Protein AF-N6YX76-F1 (afdb_monomer_lite)

pLDDT: mean 85.62, std 10.0, range [44.5, 96.81]

Foldseek 3Di:
DDPLVVCVVVVVDDPVVSVVVVVPPDDDVVVLVVLLVVLLVVLVVVLCVQVVVLVVVALVSLLVQLVVLQVCLLVLQVVDDSSSQSNSLSSNVSSLVSNLVSVVVVDDPPDVQVSLVSQLVSLVVSLPGNGDLVSLLVSLLSNLVSVLVNLPDDPSNVVSLVVLVVLLVVCVVCLVVLCPPPCSSNSVSNSNSSVVCSVVSVVVVCVVVVVPPPD

Organism: Thauera linaloolentis (strain DSM 12138 / JCM 21573 / CCUG 41526 / CIP 105981 / IAM 15112 / NBRC 102519 / 47Lol) (NCBI:txid1123367)

Secondary structure (DSSP, 8-state):
--HHHHHHHTTSS-HHHHHHHHHTPPPPHHHHHHHHHHHHHHHHHHHHHHHHHHHHTHHHHHHHHHHHHHHHHHHHHHH-SHHHHHHHHHHHHHHHHHHHHHHHTTS-TT-HHHHHHHHHHHHHHHHSSS--HHHHHHHHHHHHHHHHHHH-SSHHHHHHHHHHHHHHHHHHHHHHHHTTSTTHHHHHHHHHHHHHHHHHHHHHHHHHTTGGG--

Radius of gyration: 20.57 Å; chains: 1; bounding box: 53×46×56 Å

Structure (mmCIF, N/CA/C/O backbone):
data_AF-N6YX76-F1
#
_entry.id   AF-N6YX76-F1
#
loop_
_atom_site.group_PDB
_atom_site.id
_atom_site.type_symbol
_atom_site.label_atom_id
_atom_site.label_alt_id
_atom_site.label_comp_id
_atom_site.label_asym_id
_atom_site.label_entity_id
_atom_site.label_seq_id
_atom_site.pdbx_PDB_ins_code
_atom_site.Cartn_x
_atom_site.Cartn_y
_atom_site.Cartn_z
_atom_site.occupancy
_atom_site.B_iso_or_equiv
_atom_site.auth_seq_id
_atom_site.auth_comp_id
_atom_site.auth_asym_id
_atom_site.auth_atom_id
_atom_site.pdbx_PDB_model_num
ATOM 1 N N . MET A 1 1 ? -11.955 6.634 35.948 1.00 57.41 1 MET A N 1
ATOM 2 C CA . MET A 1 1 ? -13.131 6.523 35.069 1.00 57.41 1 MET A CA 1
ATOM 3 C C . MET A 1 1 ? -12.660 6.610 33.629 1.00 57.41 1 MET A C 1
ATOM 5 O O . MET A 1 1 ? -11.966 7.553 33.274 1.00 57.41 1 MET A O 1
ATOM 9 N N . THR A 1 2 ? -12.902 5.576 32.840 1.00 77.38 2 THR A N 1
ATOM 10 C CA . THR A 1 2 ? -12.340 5.390 31.499 1.00 77.38 2 THR A CA 1
ATOM 11 C C . THR A 1 2 ? -13.394 5.718 30.444 1.00 77.38 2 THR A C 1
ATOM 13 O O . THR A 1 2 ? -14.587 5.608 30.699 1.00 77.38 2 THR A O 1
ATOM 16 N N . PHE A 1 3 ? -12.983 6.130 29.244 1.00 78.81 3 PHE A N 1
ATOM 17 C CA . PHE A 1 3 ? -13.911 6.552 28.182 1.00 78.81 3 PHE A CA 1
ATOM 18 C C . PHE A 1 3 ? -14.991 5.499 27.849 1.00 78.81 3 PHE A C 1
ATOM 20 O O . PHE A 1 3 ? -16.145 5.840 27.606 1.00 78.81 3 PHE A O 1
ATOM 27 N N . ALA A 1 4 ? -14.644 4.209 27.918 1.00 78.00 4 ALA A N 1
ATOM 28 C CA . ALA A 1 4 ? -15.595 3.113 27.729 1.00 78.00 4 ALA A CA 1
ATOM 29 C C . ALA A 1 4 ? -16.653 3.025 28.847 1.00 78.00 4 ALA A C 1
ATOM 31 O O . ALA A 1 4 ? -17.780 2.612 28.583 1.00 78.00 4 ALA A O 1
ATOM 32 N N . GLU A 1 5 ? -16.306 3.397 30.083 1.00 79.56 5 GLU A N 1
ATOM 33 C CA . GLU A 1 5 ? -17.248 3.477 31.210 1.00 79.56 5 GLU A CA 1
ATOM 34 C C . GLU A 1 5 ? -18.185 4.677 31.043 1.00 79.56 5 GLU A C 1
ATOM 36 O O . GLU A 1 5 ? -19.389 4.518 31.211 1.00 79.56 5 GLU A O 1
ATOM 41 N N . LEU A 1 6 ? -17.662 5.826 30.591 1.00 82.38 6 LEU A N 1
ATOM 42 C CA . LEU A 1 6 ? -18.465 7.012 30.261 1.00 82.38 6 LEU A CA 1
ATOM 43 C C . LEU A 1 6 ? -19.500 6.725 29.164 1.00 82.38 6 LEU A C 1
ATOM 45 O O . LEU A 1 6 ? -20.663 7.092 29.307 1.00 82.38 6 LEU A O 1
ATOM 49 N N . LEU A 1 7 ? -19.106 6.033 28.090 1.00 81.38 7 LEU A N 1
ATOM 50 C CA . LEU A 1 7 ? -20.019 5.653 27.005 1.00 81.38 7 LEU A CA 1
ATOM 51 C C . LEU A 1 7 ? -21.124 4.688 27.457 1.00 81.38 7 LEU A C 1
ATOM 53 O O . LEU A 1 7 ? -22.250 4.774 26.966 1.00 81.38 7 LEU A O 1
ATOM 57 N N . ARG A 1 8 ? -20.807 3.781 28.390 1.00 82.06 8 ARG A N 1
ATOM 58 C CA . ARG A 1 8 ? -21.784 2.855 28.972 1.00 82.06 8 ARG A CA 1
ATOM 59 C C . ARG A 1 8 ? -22.765 3.589 29.883 1.00 82.06 8 ARG A C 1
ATOM 61 O O . ARG A 1 8 ? -23.961 3.338 29.808 1.00 82.06 8 ARG A O 1
ATOM 68 N N . GLU A 1 9 ? -22.275 4.500 30.722 1.00 85.75 9 GLU A N 1
ATOM 69 C CA . GLU A 1 9 ? -23.125 5.305 31.608 1.00 85.75 9 GLU A CA 1
ATOM 70 C C . GLU A 1 9 ? -24.080 6.226 30.849 1.00 85.75 9 GLU A C 1
ATOM 72 O O . GLU A 1 9 ? -25.219 6.395 31.269 1.00 85.75 9 GLU A O 1
ATOM 77 N N . HIS A 1 10 ? -23.659 6.768 29.705 1.00 86.19 10 HIS A N 1
ATOM 78 C CA . HIS A 1 10 ? -24.515 7.607 28.861 1.00 86.19 10 HIS A CA 1
ATOM 79 C C . HIS A 1 10 ? -25.474 6.796 27.969 1.00 86.19 10 HIS A C 1
ATOM 81 O O . HIS A 1 10 ? -26.163 7.377 27.133 1.00 86.19 10 HIS A O 1
ATOM 87 N N . GLY A 1 11 ? -25.511 5.463 28.100 1.00 81.19 11 GLY A N 1
ATOM 88 C CA . GLY A 1 11 ? -26.402 4.593 27.323 1.00 81.19 11 GLY A CA 1
ATOM 89 C C . GLY A 1 11 ? -26.100 4.555 25.821 1.00 81.19 11 GLY A C 1
ATOM 90 O O . GLY A 1 11 ? -26.923 4.084 25.043 1.00 81.19 11 GLY A O 1
ATOM 91 N N . ILE A 1 12 ? -24.930 5.048 25.401 1.00 83.62 12 ILE A N 1
ATOM 92 C CA . ILE A 1 12 ? -24.524 5.100 23.989 1.00 83.62 12 ILE A CA 1
ATOM 93 C C . ILE A 1 12 ? -24.110 3.706 23.501 1.00 83.62 12 ILE A C 1
ATOM 95 O O . ILE A 1 12 ? -24.238 3.396 22.318 1.00 83.62 12 ILE A O 1
ATOM 99 N N . VAL A 1 13 ? -23.596 2.867 24.405 1.00 80.56 13 VAL A N 1
ATOM 100 C CA . VAL A 1 13 ? -23.095 1.528 24.090 1.00 80.56 13 VAL A CA 1
ATOM 101 C C . VAL A 1 13 ? -23.676 0.511 25.068 1.00 80.56 13 VAL A C 1
ATOM 103 O O . VAL A 1 13 ? -23.645 0.715 26.283 1.00 80.56 13 VAL A O 1
ATOM 106 N N . ASP A 1 14 ? -24.186 -0.594 24.531 1.00 83.44 14 ASP A N 1
ATOM 107 C CA . ASP A 1 14 ? -24.707 -1.725 25.293 1.00 83.44 14 ASP A CA 1
ATOM 108 C C . ASP A 1 14 ? -23.588 -2.531 25.988 1.00 83.44 14 ASP A C 1
ATOM 110 O O . ASP A 1 14 ? -22.387 -2.280 25.840 1.00 83.44 14 ASP A O 1
ATOM 114 N N . ALA A 1 15 ? -23.971 -3.513 26.808 1.00 76.44 15 ALA A N 1
ATOM 115 C CA . ALA A 1 15 ? -23.012 -4.331 27.552 1.00 76.44 15 ALA A CA 1
ATOM 116 C C . ALA A 1 15 ? -22.043 -5.102 26.631 1.00 76.44 15 ALA A C 1
ATOM 118 O O . ALA A 1 15 ? -20.899 -5.363 27.014 1.00 76.44 15 ALA A O 1
ATOM 119 N N . GLU A 1 16 ? -22.483 -5.441 25.419 1.00 74.00 16 GLU A N 1
ATOM 120 C CA . GLU A 1 16 ? -21.692 -6.153 24.418 1.00 74.00 16 GLU A CA 1
ATOM 121 C C . GLU A 1 16 ? -20.683 -5.222 23.730 1.00 74.00 16 GLU A C 1
ATOM 123 O O . GLU A 1 16 ? -19.487 -5.523 23.687 1.00 74.00 16 GLU A O 1
ATOM 128 N N . GLY A 1 17 ? -21.107 -4.026 23.324 1.00 71.94 17 GLY A N 1
ATOM 129 C CA . GLY A 1 17 ? -20.229 -2.990 22.798 1.00 71.94 17 GLY A CA 1
ATOM 130 C C . GLY A 1 17 ? -19.238 -2.459 23.841 1.00 71.94 17 GLY A C 1
ATOM 131 O O . GLY A 1 17 ? -18.096 -2.149 23.500 1.00 71.94 17 GLY A O 1
ATOM 132 N N . HIS A 1 18 ? -19.602 -2.433 25.128 1.00 73.56 18 HIS A N 1
ATOM 133 C CA . HIS A 1 18 ? -18.668 -2.097 26.204 1.00 73.56 18 HIS A CA 1
ATOM 134 C C . HIS A 1 18 ? -17.575 -3.165 26.354 1.00 73.56 18 HIS A C 1
ATOM 136 O O . HIS A 1 18 ? -16.394 -2.826 26.446 1.00 73.56 18 HIS A O 1
ATOM 142 N N . ARG A 1 19 ? -17.929 -4.459 26.310 1.00 69.50 19 ARG A N 1
ATOM 143 C CA . ARG A 1 19 ? -16.933 -5.546 26.292 1.00 69.50 19 ARG A CA 1
ATOM 144 C C . ARG A 1 19 ? -16.037 -5.464 25.059 1.00 69.50 19 ARG A C 1
ATOM 146 O O . ARG A 1 19 ? -14.830 -5.630 25.197 1.00 69.50 19 ARG A O 1
ATOM 153 N N . ALA A 1 20 ? -16.589 -5.143 23.889 1.00 70.25 20 ALA A N 1
ATOM 154 C CA . ALA A 1 20 ? -15.807 -4.953 22.669 1.00 70.25 20 ALA A CA 1
ATOM 155 C C . ALA A 1 20 ? -14.838 -3.758 22.763 1.00 70.25 20 ALA A C 1
ATOM 157 O O . ALA A 1 20 ? -13.715 -3.844 22.269 1.00 70.25 20 ALA A O 1
ATOM 158 N N . LEU A 1 21 ? -15.231 -2.660 23.417 1.00 70.25 21 LEU A N 1
ATOM 159 C CA . LEU A 1 21 ? -14.375 -1.491 23.666 1.00 70.25 21 LEU A CA 1
ATOM 160 C C . LEU A 1 21 ? -13.254 -1.789 24.666 1.00 70.25 21 LEU A C 1
ATOM 162 O O . LEU A 1 21 ? -12.118 -1.357 24.473 1.00 70.25 21 LEU A O 1
ATOM 166 N N . VAL A 1 22 ? -13.556 -2.537 25.728 1.00 70.38 22 VAL A N 1
ATOM 167 C CA . VAL A 1 22 ? -12.558 -2.948 26.725 1.00 70.38 22 VAL A CA 1
ATOM 168 C C . VAL A 1 22 ? -11.589 -3.978 26.136 1.00 70.38 22 VAL A C 1
ATOM 170 O O . VAL A 1 22 ? -10.387 -3.866 26.363 1.00 70.38 22 VAL A O 1
ATOM 173 N N . ALA A 1 23 ? -12.076 -4.917 25.319 1.00 66.25 23 ALA A N 1
ATOM 174 C CA . ALA A 1 23 ? -11.248 -5.885 24.596 1.00 66.25 23 ALA A CA 1
ATOM 175 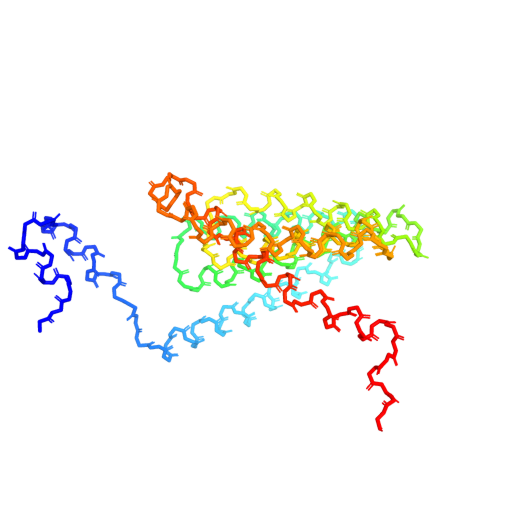C C . ALA A 1 23 ? -10.340 -5.230 23.539 1.00 66.25 23 ALA A C 1
ATOM 177 O O . ALA A 1 23 ? -9.281 -5.761 23.221 1.00 66.25 23 ALA A O 1
ATOM 178 N N . GLN A 1 24 ? -10.722 -4.059 23.023 1.00 67.19 24 GLN A N 1
ATOM 179 C CA . GLN A 1 24 ? -9.906 -3.255 22.110 1.00 67.19 24 GLN A CA 1
ATOM 180 C C . GLN A 1 24 ? -8.861 -2.386 22.818 1.00 67.19 24 GLN A C 1
ATOM 182 O O . GLN A 1 24 ? -8.165 -1.621 22.143 1.00 67.19 24 GLN A O 1
ATOM 187 N N . ARG A 1 25 ? -8.717 -2.467 24.151 1.00 67.56 25 ARG A N 1
ATOM 188 C CA . ARG A 1 25 ? -7.649 -1.725 24.825 1.00 67.56 25 ARG A CA 1
ATOM 189 C C . ARG A 1 25 ? -6.297 -2.159 24.257 1.00 67.56 25 ARG A C 1
ATOM 191 O O . ARG A 1 25 ? -5.971 -3.345 24.323 1.00 67.56 25 ARG A O 1
ATOM 198 N N . PRO A 1 26 ? -5.506 -1.217 23.716 1.00 67.25 26 PRO A N 1
ATOM 199 C CA . PRO A 1 26 ? -4.169 -1.541 23.265 1.00 67.25 26 PRO A CA 1
ATOM 200 C C . PRO A 1 26 ? -3.386 -2.076 24.462 1.00 67.25 26 PRO A C 1
ATOM 202 O O . PRO A 1 26 ? -3.436 -1.506 25.556 1.00 67.25 26 PRO A O 1
ATOM 205 N N . GLY A 1 27 ? -2.702 -3.203 24.260 1.00 75.69 27 GLY A N 1
ATOM 206 C CA . GLY A 1 27 ? -1.770 -3.722 25.251 1.00 75.69 27 GLY A CA 1
ATOM 207 C C . GLY A 1 27 ? -0.676 -2.693 25.569 1.00 75.69 27 GLY A C 1
ATOM 208 O O . GLY A 1 27 ? -0.565 -1.664 24.896 1.00 75.69 27 GLY A O 1
ATOM 209 N N . PRO A 1 28 ? 0.162 -2.952 26.581 1.00 87.88 28 PRO A N 1
ATOM 210 C CA . PRO A 1 28 ? 1.319 -2.112 26.865 1.00 87.88 28 PRO A CA 1
ATOM 211 C C . PRO A 1 28 ? 2.117 -1.814 25.586 1.00 87.88 28 PRO A C 1
ATOM 213 O O . PRO A 1 28 ? 2.432 -2.727 24.821 1.00 87.88 28 PRO A O 1
ATOM 216 N N . TRP A 1 29 ? 2.445 -0.541 25.342 1.00 89.25 29 TRP A N 1
ATOM 217 C CA . TRP A 1 29 ? 3.062 -0.091 24.084 1.00 89.25 29 TRP A CA 1
ATOM 218 C C . TRP A 1 29 ? 4.357 -0.849 23.741 1.00 89.25 29 TRP A C 1
ATOM 220 O O . TRP A 1 29 ? 4.639 -1.104 22.572 1.00 89.25 29 TRP A O 1
ATOM 230 N N . TRP A 1 30 ? 5.118 -1.260 24.759 1.00 92.31 30 TRP A N 1
ATOM 231 C CA . TRP A 1 30 ? 6.356 -2.020 24.595 1.00 92.31 30 TRP A CA 1
ATOM 232 C C . TRP A 1 30 ? 6.100 -3.438 24.060 1.00 92.31 30 TRP A C 1
ATOM 234 O O . TRP A 1 30 ? 6.865 -3.919 23.227 1.00 92.31 30 TRP A O 1
ATOM 244 N N . LEU A 1 31 ? 4.996 -4.085 24.461 1.00 89.62 31 LEU A N 1
ATOM 245 C CA . LEU A 1 31 ? 4.584 -5.385 23.917 1.00 89.62 31 LEU A CA 1
ATOM 246 C C . LEU A 1 31 ? 4.154 -5.253 22.461 1.00 89.62 31 LEU A C 1
ATOM 248 O O . LEU A 1 31 ? 4.516 -6.090 21.640 1.00 89.62 31 LEU A O 1
ATOM 252 N N . MET A 1 32 ? 3.422 -4.188 22.130 1.00 89.44 32 MET A N 1
ATOM 253 C CA . MET A 1 32 ? 3.032 -3.906 20.748 1.00 89.44 32 MET A CA 1
ATOM 254 C C . MET A 1 32 ? 4.263 -3.705 19.858 1.00 89.44 32 MET A C 1
ATOM 256 O O . MET A 1 32 ? 4.321 -4.251 18.758 1.00 89.44 32 MET A O 1
ATOM 260 N N . LEU A 1 33 ? 5.266 -2.965 20.341 1.00 90.44 33 LEU A N 1
ATOM 261 C CA . LEU A 1 33 ? 6.522 -2.755 19.623 1.00 90.44 33 LEU A CA 1
ATOM 262 C C . LEU A 1 33 ? 7.280 -4.072 19.418 1.00 90.44 33 LEU A C 1
ATOM 264 O O . LEU A 1 33 ? 7.696 -4.372 18.300 1.00 90.44 33 LEU A O 1
ATOM 268 N N . LEU A 1 34 ? 7.414 -4.878 20.473 1.00 92.56 34 LEU A N 1
ATOM 269 C CA . LEU A 1 34 ? 8.096 -6.169 20.405 1.00 92.56 34 LEU A CA 1
ATOM 270 C C . LEU A 1 34 ? 7.386 -7.134 19.445 1.00 92.56 34 LEU A C 1
ATOM 272 O O . LEU A 1 34 ? 8.032 -7.802 18.642 1.00 92.56 34 LEU A O 1
ATOM 276 N N . GLN A 1 35 ? 6.053 -7.170 19.480 1.00 92.69 35 GLN A N 1
ATOM 277 C CA . GLN A 1 35 ? 5.237 -7.991 18.588 1.00 92.69 35 GLN A CA 1
ATOM 278 C C . GLN A 1 35 ? 5.348 -7.534 17.128 1.00 92.69 35 GLN A C 1
ATOM 280 O O . GLN A 1 35 ? 5.424 -8.375 16.232 1.00 92.69 35 GLN A O 1
ATOM 285 N N . ALA A 1 36 ? 5.388 -6.221 16.876 1.00 90.88 36 ALA A N 1
ATOM 286 C CA . ALA A 1 36 ? 5.636 -5.686 15.542 1.00 90.88 36 ALA A CA 1
ATOM 287 C C . ALA A 1 36 ? 7.026 -6.092 15.042 1.00 90.88 36 ALA A C 1
ATOM 289 O O . ALA A 1 36 ? 7.151 -6.616 13.938 1.00 90.88 36 ALA A O 1
ATOM 290 N N . LEU A 1 37 ? 8.056 -5.923 15.869 1.00 93.06 37 LEU A N 1
ATOM 291 C CA . LEU A 1 37 ? 9.425 -6.287 15.520 1.00 93.06 37 LEU A CA 1
ATOM 292 C C . LEU A 1 37 ? 9.549 -7.788 15.217 1.00 93.06 37 LEU A C 1
ATOM 294 O O . LEU A 1 37 ? 10.126 -8.168 14.200 1.00 93.06 37 LEU A O 1
ATOM 298 N N . ALA A 1 38 ? 8.936 -8.639 16.042 1.00 93.75 38 ALA A N 1
ATOM 299 C CA . ALA A 1 38 ? 8.884 -10.079 15.816 1.00 93.75 38 ALA A CA 1
ATOM 300 C C . ALA A 1 38 ? 8.192 -10.434 14.489 1.00 93.75 38 ALA A C 1
ATOM 302 O O . ALA A 1 38 ? 8.679 -11.291 13.753 1.00 93.75 38 ALA A O 1
ATOM 303 N N . ALA A 1 39 ? 7.090 -9.755 14.152 1.00 93.75 39 ALA A N 1
ATOM 304 C CA . ALA A 1 39 ? 6.402 -9.946 12.877 1.00 93.75 39 ALA A CA 1
ATOM 305 C C . ALA A 1 39 ? 7.294 -9.579 11.685 1.00 93.75 39 ALA A C 1
ATOM 307 O O . ALA A 1 39 ? 7.325 -10.312 10.697 1.00 93.75 39 ALA A O 1
ATOM 308 N N . TRP A 1 40 ? 8.051 -8.484 11.779 1.00 94.44 40 TRP A N 1
ATOM 309 C CA . TRP A 1 40 ? 9.000 -8.078 10.742 1.00 94.44 40 TRP A CA 1
ATOM 310 C C . TRP A 1 40 ? 10.147 -9.078 10.590 1.00 94.44 40 TRP A C 1
ATOM 312 O O . TRP A 1 40 ? 10.424 -9.492 9.468 1.00 94.44 40 TRP A O 1
ATOM 322 N N . PHE A 1 41 ? 10.752 -9.549 11.684 1.00 95.12 41 PHE A N 1
ATOM 323 C CA . PHE A 1 41 ? 11.783 -10.592 11.618 1.00 95.12 41 PHE A CA 1
ATOM 324 C C . PHE A 1 41 ? 11.260 -11.889 10.997 1.00 95.12 41 PHE A C 1
ATOM 326 O O . PHE A 1 41 ? 11.883 -12.424 10.082 1.00 95.12 41 PHE A O 1
ATOM 333 N N . ALA A 1 42 ? 10.091 -12.366 11.433 1.00 95.56 42 ALA A N 1
ATOM 334 C CA . ALA A 1 42 ? 9.461 -13.547 10.851 1.00 95.56 42 ALA A CA 1
ATOM 335 C C . ALA A 1 42 ? 9.193 -13.356 9.350 1.00 95.56 42 ALA A C 1
ATOM 337 O O . ALA A 1 42 ? 9.493 -14.235 8.546 1.00 95.56 42 ALA A O 1
ATOM 338 N N . SER A 1 43 ? 8.692 -12.181 8.962 1.00 94.75 43 SER A N 1
ATOM 339 C CA . SER A 1 43 ? 8.440 -11.845 7.559 1.00 94.75 43 SER A CA 1
ATOM 340 C C . SER A 1 43 ? 9.718 -11.834 6.738 1.00 94.75 43 SER A C 1
ATOM 342 O O . SER A 1 43 ? 9.721 -12.379 5.645 1.00 94.75 43 SER A O 1
ATOM 344 N N . LEU A 1 44 ? 10.805 -11.253 7.250 1.00 93.31 44 LEU A N 1
ATOM 345 C CA . LEU A 1 44 ? 12.087 -11.221 6.549 1.00 93.31 44 LEU A CA 1
ATOM 346 C C . LEU A 1 44 ? 12.634 -12.629 6.325 1.00 93.31 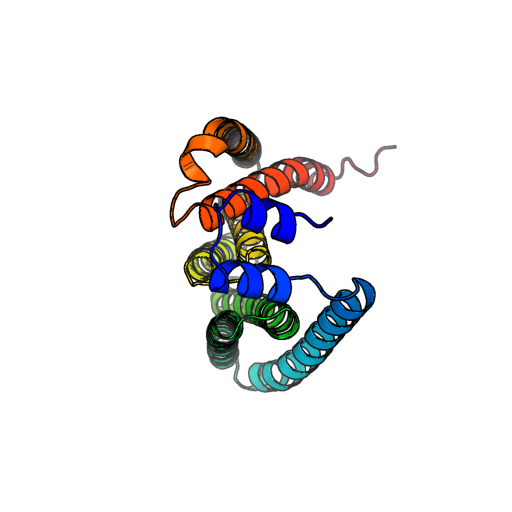44 LEU A C 1
ATOM 348 O O . LEU A 1 44 ? 13.100 -12.923 5.227 1.00 93.31 44 LEU A O 1
ATOM 352 N N . LEU A 1 45 ? 12.530 -13.513 7.320 1.00 95.44 45 LEU A N 1
ATOM 353 C CA . LEU A 1 45 ? 12.934 -14.913 7.179 1.00 95.44 45 LEU A CA 1
ATOM 354 C C . LEU A 1 45 ? 12.080 -15.648 6.139 1.00 95.44 45 LEU A C 1
ATOM 356 O O . LEU A 1 45 ? 12.631 -16.312 5.265 1.00 95.44 45 LEU A O 1
ATOM 360 N N . ILE A 1 46 ? 10.753 -15.484 6.186 1.00 94.06 46 ILE A N 1
ATOM 361 C CA . ILE A 1 46 ? 9.827 -16.072 5.207 1.00 94.06 46 ILE A CA 1
ATOM 362 C C . ILE A 1 46 ? 10.127 -15.545 3.801 1.00 94.06 46 ILE A C 1
ATOM 364 O O . ILE A 1 46 ? 10.294 -16.329 2.872 1.00 94.06 46 ILE A O 1
ATOM 368 N N . VAL A 1 47 ? 10.226 -14.225 3.636 1.00 93.06 47 VAL A N 1
ATOM 369 C CA . VAL A 1 47 ? 10.525 -13.589 2.349 1.00 93.06 47 VAL A CA 1
ATOM 370 C C . VAL A 1 47 ? 11.866 -14.086 1.832 1.00 93.06 47 VAL A C 1
ATOM 372 O O . VAL A 1 47 ? 11.933 -14.511 0.690 1.00 93.06 47 VAL A O 1
ATOM 375 N N . SER A 1 48 ? 12.909 -14.136 2.658 1.00 91.62 48 SER A N 1
ATOM 376 C CA . SER A 1 48 ? 14.224 -14.633 2.235 1.00 91.62 48 SER A CA 1
ATOM 377 C C . SER A 1 48 ? 14.159 -16.097 1.794 1.00 91.62 48 SER A C 1
ATOM 379 O O . SER A 1 48 ? 14.665 -16.440 0.728 1.00 91.62 48 SER A O 1
ATOM 381 N N . ALA A 1 49 ? 13.476 -16.947 2.565 1.00 93.69 49 ALA A N 1
ATOM 382 C CA . ALA A 1 49 ? 13.323 -18.368 2.266 1.00 93.69 49 ALA A CA 1
ATOM 383 C C . ALA A 1 49 ? 12.537 -18.635 0.974 1.00 93.69 49 ALA A C 1
ATOM 385 O O . ALA A 1 49 ? 12.794 -19.632 0.309 1.00 93.69 49 ALA A O 1
ATOM 386 N N . VAL A 1 50 ? 11.592 -17.764 0.607 1.00 92.69 50 VAL A N 1
ATOM 387 C CA . VAL A 1 50 ? 10.760 -17.938 -0.595 1.00 92.69 50 VAL A CA 1
ATOM 388 C C . VAL A 1 50 ? 11.351 -17.212 -1.810 1.00 92.69 50 VAL A C 1
ATOM 390 O O . VAL A 1 50 ? 11.304 -17.733 -2.923 1.00 92.69 50 VAL A O 1
ATOM 393 N N . VAL A 1 51 ? 11.940 -16.030 -1.621 1.00 90.31 51 VAL A N 1
ATOM 394 C CA . VAL A 1 51 ? 12.473 -15.194 -2.706 1.00 90.31 51 VAL A CA 1
ATOM 395 C C . VAL A 1 51 ? 13.778 -15.742 -3.264 1.00 90.31 51 VAL A C 1
ATOM 397 O O . VAL A 1 51 ? 13.935 -15.739 -4.482 1.00 90.31 51 VAL A O 1
ATOM 400 N N . LEU A 1 52 ? 14.693 -16.249 -2.429 1.00 90.38 52 LEU A N 1
ATOM 401 C CA . LEU A 1 52 ? 15.956 -16.815 -2.922 1.00 90.38 52 LEU A CA 1
ATOM 402 C C . LEU A 1 52 ? 15.722 -17.955 -3.931 1.00 90.38 52 LEU A C 1
ATOM 404 O O . LEU A 1 52 ? 16.256 -17.875 -5.038 1.00 90.38 52 LEU A O 1
ATOM 408 N N . PRO A 1 53 ? 14.886 -18.968 -3.630 1.00 88.56 53 PRO A N 1
ATOM 409 C CA . PRO A 1 53 ? 14.531 -19.992 -4.610 1.00 88.56 53 PRO A CA 1
ATOM 410 C C . PRO A 1 53 ? 13.831 -19.425 -5.849 1.00 88.56 53 PRO A C 1
ATOM 412 O O . PRO A 1 53 ? 14.068 -19.901 -6.957 1.00 88.56 53 PRO A O 1
ATOM 415 N N . ALA A 1 54 ? 13.003 -18.386 -5.686 1.00 89.19 54 ALA A N 1
ATOM 416 C CA . ALA A 1 54 ? 12.285 -17.761 -6.795 1.00 89.19 54 ALA A CA 1
ATOM 417 C C . ALA A 1 54 ? 13.221 -17.150 -7.846 1.00 89.19 54 ALA A C 1
ATOM 419 O O . ALA A 1 54 ? 12.875 -17.138 -9.024 1.00 89.19 54 ALA A O 1
ATOM 420 N N . ILE A 1 55 ? 14.411 -16.684 -7.448 1.00 88.06 55 ILE A N 1
ATOM 421 C CA . ILE A 1 55 ? 15.431 -16.188 -8.385 1.00 88.06 55 ILE A CA 1
ATOM 422 C C . ILE A 1 55 ? 15.852 -17.296 -9.360 1.00 88.06 55 ILE A C 1
ATOM 424 O O . ILE A 1 55 ? 15.965 -17.042 -10.557 1.00 88.06 55 ILE A O 1
ATOM 428 N N . GLY A 1 56 ? 16.003 -18.533 -8.878 1.00 88.81 56 GLY A N 1
ATOM 429 C CA . GLY A 1 56 ? 16.337 -19.688 -9.719 1.00 88.81 56 GLY A CA 1
ATOM 430 C C . GLY A 1 56 ? 15.230 -20.091 -10.701 1.00 88.81 56 GLY A C 1
ATOM 431 O O . GLY A 1 56 ? 15.507 -20.764 -11.688 1.00 88.81 56 GLY A O 1
ATOM 432 N N . LEU A 1 57 ? 13.988 -19.654 -10.466 1.00 89.06 57 LEU A N 1
ATOM 433 C CA . LEU A 1 57 ? 12.832 -19.904 -11.336 1.00 89.06 57 LEU A CA 1
ATOM 434 C C . LEU A 1 57 ? 12.652 -18.828 -12.427 1.00 89.06 57 LEU A C 1
ATOM 436 O O . LEU A 1 57 ? 11.710 -18.899 -13.218 1.00 89.06 57 LEU A O 1
ATOM 440 N N . GLY A 1 58 ? 13.527 -17.817 -12.466 1.00 89.75 58 GLY A N 1
ATOM 441 C CA . GLY A 1 58 ? 13.458 -16.703 -13.410 1.00 89.75 58 GLY A CA 1
ATOM 442 C C . GLY A 1 58 ? 12.309 -15.721 -13.139 1.00 89.75 58 GLY A C 1
ATOM 443 O O . GLY A 1 58 ? 11.619 -15.785 -12.120 1.00 89.75 58 GLY A O 1
ATOM 444 N N . MET A 1 59 ? 12.089 -14.795 -14.079 1.00 90.81 59 MET A N 1
ATOM 445 C CA . MET A 1 59 ? 11.118 -13.696 -13.932 1.00 90.81 59 MET A CA 1
ATOM 446 C C . MET A 1 59 ? 9.687 -14.188 -13.681 1.00 90.81 59 MET A C 1
ATOM 448 O O . MET A 1 59 ? 8.975 -13.637 -12.843 1.00 90.81 59 MET A O 1
ATOM 452 N N . ALA A 1 60 ? 9.270 -15.260 -14.363 1.00 90.19 60 ALA A N 1
ATOM 453 C CA . ALA A 1 60 ? 7.946 -15.848 -14.171 1.00 90.19 60 ALA A CA 1
ATOM 454 C C . ALA A 1 60 ? 7.764 -16.380 -12.738 1.00 90.19 60 ALA A C 1
ATOM 456 O O . ALA A 1 60 ? 6.745 -16.106 -12.103 1.00 90.19 60 ALA A O 1
ATOM 457 N N . GLY A 1 61 ? 8.770 -17.077 -12.196 1.00 92.06 61 GLY A N 1
ATOM 458 C CA . GLY A 1 61 ? 8.744 -17.572 -10.821 1.00 92.06 61 GLY A CA 1
ATOM 459 C C . GLY A 1 61 ? 8.703 -16.448 -9.787 1.00 92.06 61 GLY A C 1
ATOM 460 O O . GLY A 1 61 ? 7.913 -16.508 -8.845 1.00 92.06 61 GLY A O 1
ATOM 461 N N . GLN A 1 62 ? 9.477 -15.381 -9.998 1.00 93.00 62 GLN A N 1
ATOM 462 C CA . GLN A 1 62 ? 9.430 -14.181 -9.156 1.00 93.00 62 GLN A CA 1
ATOM 463 C C . GLN A 1 62 ? 8.048 -13.516 -9.177 1.00 93.00 62 GLN A C 1
ATOM 465 O O . GLN A 1 62 ? 7.542 -13.131 -8.122 1.00 93.00 62 GLN A O 1
ATOM 470 N N . GLY A 1 63 ? 7.405 -13.435 -10.346 1.00 93.81 63 GLY A N 1
ATOM 471 C CA . GLY A 1 63 ? 6.046 -12.912 -10.486 1.00 93.81 63 GLY A CA 1
ATOM 472 C C . GLY A 1 63 ? 5.009 -13.754 -9.736 1.00 93.81 63 GLY A C 1
ATOM 473 O O . GLY A 1 63 ? 4.190 -13.208 -8.995 1.00 93.81 63 GLY A O 1
ATOM 474 N N . VAL A 1 64 ? 5.079 -15.085 -9.857 1.00 95.25 64 VAL A N 1
ATOM 475 C CA . VAL A 1 64 ? 4.194 -16.016 -9.130 1.00 95.25 64 VAL A CA 1
ATOM 476 C C . VAL A 1 64 ? 4.381 -15.888 -7.619 1.00 95.25 64 VAL A C 1
ATOM 478 O O . VAL A 1 64 ? 3.396 -15.783 -6.887 1.00 95.25 64 VAL A O 1
ATOM 481 N N . VAL A 1 65 ? 5.626 -15.838 -7.143 1.00 96.00 65 VAL A N 1
ATOM 482 C CA . VAL A 1 65 ? 5.925 -15.633 -5.720 1.00 96.00 65 VAL A CA 1
ATOM 483 C C . VAL A 1 65 ? 5.425 -14.272 -5.246 1.00 96.00 65 VAL A C 1
ATOM 485 O O . VAL A 1 65 ? 4.774 -14.197 -4.206 1.00 96.00 65 VAL A O 1
ATOM 488 N N . GLY A 1 66 ? 5.645 -13.206 -6.018 1.00 96.00 66 GLY A N 1
ATOM 489 C CA . GLY A 1 66 ? 5.139 -11.872 -5.703 1.00 96.00 66 GLY A CA 1
ATOM 490 C C . GLY A 1 66 ? 3.614 -11.845 -5.559 1.00 96.00 66 GLY A C 1
ATOM 491 O O . GLY A 1 66 ? 3.088 -11.334 -4.567 1.00 96.00 66 GLY A O 1
ATOM 492 N N . ALA A 1 67 ? 2.896 -12.481 -6.490 1.00 96.25 67 ALA A N 1
ATOM 493 C CA . ALA A 1 67 ? 1.445 -12.631 -6.418 1.00 96.25 67 ALA A CA 1
ATOM 494 C C . ALA A 1 67 ? 1.011 -13.442 -5.185 1.00 96.25 67 ALA A C 1
ATOM 496 O O . ALA A 1 67 ? 0.103 -13.025 -4.462 1.00 96.25 67 ALA A O 1
ATOM 497 N N . ALA A 1 68 ? 1.681 -14.561 -4.899 1.00 96.81 68 ALA A N 1
ATOM 498 C CA . ALA A 1 68 ? 1.393 -15.397 -3.735 1.00 96.81 68 ALA A CA 1
ATOM 499 C C . ALA A 1 68 ? 1.604 -14.644 -2.410 1.00 96.81 68 ALA A C 1
ATOM 501 O O . ALA A 1 68 ? 0.780 -14.762 -1.497 1.00 96.81 68 ALA A O 1
ATOM 502 N N . LEU A 1 69 ? 2.652 -13.821 -2.308 1.00 96.81 69 LEU A N 1
ATOM 503 C CA . LEU A 1 69 ? 2.899 -12.963 -1.147 1.00 96.81 69 LEU A CA 1
ATOM 504 C C . LEU A 1 69 ? 1.796 -11.910 -0.975 1.00 96.81 69 LEU A C 1
ATOM 506 O O . LEU A 1 69 ? 1.292 -11.741 0.136 1.00 96.81 69 LEU A O 1
ATOM 510 N N . CYS A 1 70 ? 1.353 -11.261 -2.057 1.00 96.44 70 CYS A N 1
ATOM 511 C CA . CYS A 1 70 ? 0.230 -10.316 -2.021 1.00 96.44 70 CYS A CA 1
ATOM 512 C C . CYS A 1 70 ? -1.080 -10.985 -1.573 1.00 96.44 70 CYS A C 1
ATOM 514 O O . CYS A 1 70 ? -1.783 -10.458 -0.708 1.00 96.44 70 CYS A O 1
ATOM 516 N N . VAL A 1 71 ? -1.398 -12.170 -2.104 1.00 96.31 71 VAL A N 1
ATOM 517 C CA . VAL A 1 71 ? -2.586 -12.943 -1.699 1.00 96.31 71 VAL A CA 1
ATOM 518 C C . VAL A 1 71 ? -2.499 -13.343 -0.224 1.00 96.31 71 VAL A C 1
ATOM 520 O O . VAL A 1 71 ? -3.467 -13.183 0.523 1.00 96.31 71 VAL A O 1
ATOM 523 N N . THR A 1 72 ? -1.329 -13.801 0.222 1.00 95.88 72 THR A N 1
ATOM 524 C CA . THR A 1 72 ? -1.085 -14.171 1.623 1.00 95.88 72 THR A CA 1
ATOM 525 C C . THR A 1 72 ? -1.233 -12.966 2.547 1.00 95.88 72 THR A C 1
ATOM 527 O O . THR A 1 72 ? -1.874 -13.070 3.591 1.00 95.88 72 THR A O 1
ATOM 530 N N . ALA A 1 73 ? -0.720 -11.800 2.152 1.00 95.75 73 ALA A N 1
ATOM 531 C CA . ALA A 1 73 ? -0.897 -10.558 2.894 1.00 95.75 73 ALA A CA 1
ATOM 532 C C . ALA A 1 73 ? -2.382 -10.211 3.078 1.00 95.75 73 ALA A C 1
ATOM 534 O O . ALA A 1 73 ? -2.819 -9.940 4.196 1.00 95.75 73 ALA A O 1
ATOM 535 N N . ILE A 1 74 ? -3.184 -10.301 2.011 1.00 95.00 74 ILE A N 1
ATOM 536 C CA . ILE A 1 74 ? -4.637 -10.085 2.083 1.00 95.00 74 ILE A CA 1
ATOM 537 C C . ILE A 1 74 ? -5.289 -11.084 3.047 1.00 95.00 74 ILE A C 1
ATOM 539 O O . ILE A 1 74 ? -6.124 -10.695 3.865 1.00 95.00 74 ILE A O 1
ATOM 543 N N . ALA A 1 75 ? -4.906 -12.361 2.989 1.00 95.25 75 ALA A N 1
ATOM 544 C CA . ALA A 1 75 ? -5.418 -13.376 3.905 1.00 95.25 75 ALA A CA 1
ATOM 545 C C . ALA A 1 75 ? -5.059 -13.072 5.373 1.00 95.25 75 ALA A C 1
ATOM 547 O O . ALA A 1 75 ? -5.905 -13.236 6.254 1.00 95.25 75 ALA A O 1
ATOM 548 N N . LEU A 1 76 ? -3.846 -12.581 5.642 1.00 93.94 76 LEU A N 1
ATOM 549 C CA . LEU A 1 76 ? -3.406 -12.189 6.983 1.00 93.94 76 LEU A CA 1
ATOM 550 C C . LEU A 1 76 ? -4.179 -10.985 7.520 1.00 93.94 76 LEU A C 1
ATOM 552 O O . LEU A 1 76 ? -4.647 -11.035 8.657 1.00 93.94 76 LEU A O 1
ATOM 556 N N . PHE A 1 77 ? -4.406 -9.955 6.703 1.00 93.06 77 PHE A N 1
ATOM 557 C CA . PHE A 1 77 ? -5.195 -8.792 7.121 1.00 93.06 77 PHE A CA 1
ATOM 558 C C . PHE A 1 77 ? -6.637 -9.144 7.494 1.00 93.06 77 PHE A C 1
ATOM 560 O O . PHE A 1 77 ? -7.252 -8.474 8.322 1.00 93.06 77 PHE A O 1
ATOM 567 N N . ARG A 1 78 ? -7.194 -10.210 6.908 1.00 90.75 78 ARG A N 1
ATOM 568 C CA . ARG A 1 78 ? -8.541 -10.685 7.252 1.00 90.75 78 ARG A CA 1
ATOM 569 C C . ARG A 1 78 ? -8.615 -11.344 8.625 1.00 90.75 78 ARG A C 1
ATOM 571 O O . ARG A 1 78 ? -9.703 -11.366 9.193 1.00 90.75 78 ARG A O 1
ATOM 578 N N . ARG A 1 79 ? -7.503 -11.879 9.145 1.00 88.69 79 ARG A N 1
ATOM 579 C CA . ARG A 1 79 ? -7.451 -12.470 10.493 1.00 88.69 79 ARG A CA 1
ATOM 580 C C . ARG A 1 79 ? -7.523 -11.397 11.575 1.00 88.69 79 ARG A C 1
ATOM 582 O O . ARG A 1 79 ? -8.160 -11.623 12.596 1.00 88.69 79 ARG A O 1
ATOM 589 N N . GLY A 1 80 ? -6.945 -10.228 11.299 1.00 83.31 80 GLY A N 1
ATOM 590 C CA . GLY A 1 80 ? -6.893 -9.107 12.228 1.00 83.31 80 GLY A CA 1
ATOM 591 C C . GLY A 1 80 ? -5.945 -9.365 13.400 1.00 83.31 80 GLY A C 1
ATOM 592 O O . GLY A 1 80 ? -5.775 -10.488 13.866 1.00 83.31 80 GLY A O 1
ATOM 593 N N . GLY A 1 81 ? -5.306 -8.299 13.874 1.00 87.25 81 GLY A N 1
ATOM 594 C CA . GLY A 1 81 ? -4.370 -8.356 14.992 1.00 87.25 81 GLY A CA 1
ATOM 595 C C . GLY A 1 81 ? -3.019 -7.758 14.633 1.00 87.25 81 GLY A C 1
ATOM 596 O O . GLY A 1 81 ? -2.592 -7.770 13.481 1.00 87.25 81 GLY A O 1
ATOM 597 N N . LEU A 1 82 ? -2.327 -7.231 15.642 1.00 89.56 82 LEU A N 1
ATOM 598 C CA . LEU A 1 82 ? -1.129 -6.424 15.427 1.00 89.56 82 LEU A CA 1
ATOM 599 C C . LEU A 1 82 ? 0.004 -7.208 14.744 1.00 89.56 82 LEU A C 1
ATOM 601 O O . LEU A 1 82 ? 0.590 -6.711 13.788 1.00 89.56 82 LEU A O 1
ATOM 605 N N . PHE A 1 83 ? 0.276 -8.445 15.174 1.00 90.94 83 PHE A N 1
ATOM 606 C CA . PHE A 1 83 ? 1.295 -9.292 14.538 1.00 90.94 83 PHE A CA 1
ATOM 607 C C . PHE A 1 83 ? 0.966 -9.601 13.074 1.00 90.94 83 PHE A C 1
ATOM 609 O O . PHE A 1 83 ? 1.799 -9.408 12.194 1.00 90.94 83 PHE A O 1
ATOM 616 N N . THR A 1 84 ? -0.258 -10.061 12.799 1.00 93.06 84 THR A N 1
ATOM 617 C CA . THR A 1 84 ? -0.684 -10.427 11.442 1.00 93.06 84 THR A CA 1
ATOM 618 C C . THR A 1 84 ? -0.769 -9.218 10.521 1.00 93.06 84 THR A C 1
ATOM 620 O O . THR A 1 84 ? -0.478 -9.356 9.339 1.00 93.06 84 THR A O 1
ATOM 623 N N . ASP A 1 85 ? -1.100 -8.038 11.049 1.00 93.25 85 ASP A N 1
ATOM 624 C CA . ASP A 1 85 ? -1.115 -6.793 10.283 1.00 93.25 85 ASP A CA 1
ATOM 625 C C . ASP A 1 85 ? 0.301 -6.338 9.909 1.00 93.25 85 ASP A C 1
ATOM 627 O O . ASP A 1 85 ? 0.526 -5.910 8.778 1.00 93.25 85 ASP A O 1
ATOM 631 N N . GLN A 1 86 ? 1.271 -6.446 10.821 1.00 95.12 86 GLN A N 1
ATOM 632 C CA . GLN A 1 86 ? 2.672 -6.111 10.531 1.00 95.12 86 GLN A CA 1
ATOM 633 C C . GLN A 1 86 ? 3.308 -7.124 9.574 1.00 95.12 86 GLN A C 1
ATOM 635 O O . GLN A 1 86 ? 3.980 -6.735 8.620 1.00 95.12 86 GLN A O 1
ATOM 640 N N . MET A 1 87 ? 3.019 -8.413 9.762 1.00 95.94 87 MET A N 1
ATOM 641 C CA . MET A 1 87 ? 3.463 -9.463 8.848 1.00 95.94 87 MET A CA 1
ATOM 642 C C . MET A 1 87 ? 2.834 -9.293 7.461 1.00 95.94 87 MET A C 1
ATOM 644 O O . MET A 1 87 ? 3.533 -9.289 6.453 1.00 95.94 87 MET A O 1
ATOM 648 N N . GLY A 1 88 ? 1.520 -9.064 7.397 1.00 95.62 88 GLY A N 1
ATOM 649 C CA . GLY A 1 88 ? 0.812 -8.792 6.149 1.00 95.62 88 GLY A CA 1
ATOM 650 C C . GLY A 1 88 ? 1.353 -7.558 5.426 1.00 95.62 88 GLY A C 1
ATOM 651 O O . GLY A 1 88 ? 1.501 -7.584 4.207 1.00 95.62 88 GLY A O 1
ATOM 652 N N . LEU A 1 89 ? 1.714 -6.497 6.156 1.00 95.12 89 LEU A N 1
ATOM 653 C CA . LEU A 1 89 ? 2.352 -5.314 5.577 1.00 95.12 89 LEU A CA 1
ATOM 654 C C . LEU A 1 89 ? 3.690 -5.662 4.920 1.00 95.12 89 LEU A C 1
ATOM 656 O O . LEU A 1 89 ? 3.887 -5.328 3.753 1.00 95.12 89 LEU A O 1
ATOM 660 N N . ALA A 1 90 ? 4.578 -6.352 5.636 1.00 96.12 90 ALA A N 1
ATOM 661 C CA . ALA A 1 90 ? 5.885 -6.741 5.116 1.00 96.12 90 ALA A CA 1
ATOM 662 C C . ALA A 1 90 ? 5.762 -7.655 3.883 1.00 96.12 90 ALA A C 1
ATOM 664 O O . ALA A 1 90 ? 6.384 -7.383 2.854 1.00 96.12 90 ALA A O 1
ATOM 665 N N . LEU A 1 91 ? 4.899 -8.679 3.940 1.00 96.56 91 LEU A N 1
ATOM 666 C CA . LEU A 1 91 ? 4.649 -9.571 2.800 1.00 96.56 91 LEU A CA 1
ATOM 667 C C . LEU A 1 91 ? 4.031 -8.829 1.611 1.00 96.56 91 LEU A C 1
ATOM 669 O O . LEU A 1 91 ? 4.401 -9.093 0.471 1.00 96.56 91 LEU A O 1
ATOM 673 N N . SER A 1 92 ? 3.127 -7.876 1.856 1.00 96.81 92 SER A N 1
ATOM 674 C CA . SER A 1 92 ? 2.565 -7.034 0.799 1.00 96.81 92 SER A CA 1
ATOM 675 C C . SER A 1 92 ? 3.654 -6.205 0.124 1.00 96.81 92 SER A C 1
ATOM 677 O O . SER A 1 92 ? 3.704 -6.174 -1.097 1.00 96.81 92 SER A O 1
ATOM 679 N N . LEU A 1 93 ? 4.515 -5.520 0.881 1.00 95.69 93 LEU A N 1
ATOM 680 C CA . LEU A 1 93 ? 5.577 -4.689 0.301 1.00 95.69 93 LEU A CA 1
ATOM 681 C C . LEU A 1 93 ? 6.559 -5.531 -0.524 1.00 95.69 93 LEU A C 1
ATOM 683 O O . LEU A 1 93 ? 6.875 -5.167 -1.655 1.00 95.69 93 LEU A O 1
ATOM 687 N N . ALA A 1 94 ? 6.969 -6.688 0.003 1.00 95.94 94 ALA A N 1
ATOM 688 C CA . ALA A 1 94 ? 7.817 -7.632 -0.718 1.00 95.94 94 ALA A CA 1
ATOM 689 C C . ALA A 1 94 ? 7.136 -8.157 -1.995 1.00 95.94 94 ALA A C 1
ATOM 691 O O . ALA A 1 94 ? 7.745 -8.159 -3.063 1.00 95.94 94 ALA A O 1
ATOM 692 N N . GLY A 1 95 ? 5.860 -8.546 -1.909 1.00 96.12 95 GLY A N 1
ATOM 693 C CA . GLY A 1 95 ? 5.088 -9.040 -3.047 1.00 96.12 95 GLY A CA 1
ATOM 694 C C . GLY A 1 95 ? 4.915 -7.998 -4.152 1.00 96.12 95 GLY A C 1
ATOM 695 O O . GLY A 1 95 ? 5.148 -8.300 -5.320 1.00 96.12 95 GLY A O 1
ATOM 696 N N . GLN A 1 96 ? 4.583 -6.754 -3.792 1.00 96.12 96 GLN A N 1
ATOM 697 C CA . GLN A 1 96 ? 4.475 -5.648 -4.749 1.00 96.12 96 GLN A CA 1
ATOM 698 C C . GLN A 1 96 ? 5.823 -5.352 -5.417 1.00 96.12 96 GLN A C 1
ATOM 700 O O . GLN A 1 96 ? 5.873 -5.212 -6.636 1.00 96.12 96 GLN A O 1
ATOM 705 N N . GLY A 1 97 ? 6.913 -5.321 -4.642 1.00 93.88 97 GLY A N 1
ATOM 706 C CA . GLY A 1 97 ? 8.263 -5.123 -5.170 1.00 93.88 97 GLY A CA 1
ATOM 707 C C . GLY A 1 97 ? 8.671 -6.207 -6.169 1.00 93.88 97 GLY A C 1
ATOM 708 O O . GLY A 1 97 ? 9.147 -5.888 -7.255 1.00 93.88 97 GLY A O 1
ATOM 709 N N . LEU A 1 98 ? 8.413 -7.480 -5.851 1.00 93.94 98 LEU A N 1
ATOM 710 C CA . LEU A 1 98 ? 8.694 -8.600 -6.756 1.00 93.94 98 LEU A CA 1
ATOM 711 C C . LEU A 1 98 ? 7.852 -8.563 -8.028 1.00 93.94 98 LEU A C 1
ATOM 713 O O . LEU A 1 98 ? 8.373 -8.868 -9.094 1.00 93.94 98 LEU A O 1
ATOM 717 N N . LEU A 1 99 ? 6.575 -8.183 -7.943 1.00 94.69 99 LEU A N 1
ATOM 718 C CA . LEU A 1 99 ? 5.723 -8.039 -9.126 1.00 94.69 99 LEU A CA 1
ATOM 719 C C . LEU A 1 99 ? 6.239 -6.933 -10.050 1.00 94.69 99 LEU A C 1
ATOM 721 O O . LEU A 1 99 ? 6.358 -7.144 -11.256 1.00 94.69 99 LEU A O 1
ATOM 725 N N . VAL A 1 100 ? 6.590 -5.775 -9.486 1.00 93.38 100 VAL A N 1
ATOM 726 C CA . VAL A 1 100 ? 7.182 -4.668 -10.250 1.00 93.38 100 VAL A CA 1
ATOM 727 C C . VAL A 1 100 ? 8.508 -5.089 -10.873 1.00 93.38 100 VAL A C 1
ATOM 729 O O . VAL A 1 100 ? 8.754 -4.772 -12.032 1.00 93.38 100 VAL A O 1
ATOM 732 N N . TRP A 1 101 ? 9.337 -5.834 -10.143 1.00 90.88 101 TRP A N 1
ATOM 733 C CA . TRP A 1 101 ? 10.609 -6.346 -10.645 1.00 90.88 101 TRP A CA 1
ATOM 734 C C . TRP A 1 101 ? 10.429 -7.360 -11.784 1.00 90.88 101 TRP A C 1
ATOM 736 O O . TRP A 1 101 ? 11.010 -7.197 -12.854 1.00 90.88 101 TRP A O 1
ATOM 746 N N . ALA A 1 102 ? 9.578 -8.369 -11.586 1.00 91.94 102 ALA A N 1
ATOM 747 C CA . ALA A 1 102 ? 9.329 -9.438 -12.550 1.00 91.94 102 ALA A CA 1
ATOM 748 C C . ALA A 1 102 ? 8.771 -8.907 -13.877 1.00 91.94 102 ALA A C 1
ATOM 750 O O . ALA A 1 102 ? 9.194 -9.331 -14.952 1.00 91.94 102 ALA A O 1
ATOM 751 N N . VAL A 1 103 ? 7.834 -7.956 -13.818 1.00 88.56 103 VAL A N 1
ATOM 752 C CA . VAL A 1 103 ? 7.298 -7.316 -15.027 1.00 88.56 103 VAL A CA 1
ATOM 753 C C . VAL A 1 103 ? 8.299 -6.300 -15.580 1.00 88.56 103 VAL A C 1
ATOM 755 O O . VAL A 1 103 ? 8.488 -6.223 -16.788 1.00 88.56 103 VAL A O 1
ATOM 758 N N . GLY A 1 104 ? 9.000 -5.578 -14.706 1.00 84.56 104 GLY A N 1
ATOM 759 C CA . GLY A 1 104 ? 10.037 -4.611 -15.056 1.00 84.56 104 GLY A CA 1
ATOM 760 C C . GLY A 1 104 ? 11.157 -5.192 -15.913 1.00 84.56 104 GLY A C 1
ATOM 761 O O . GLY A 1 104 ? 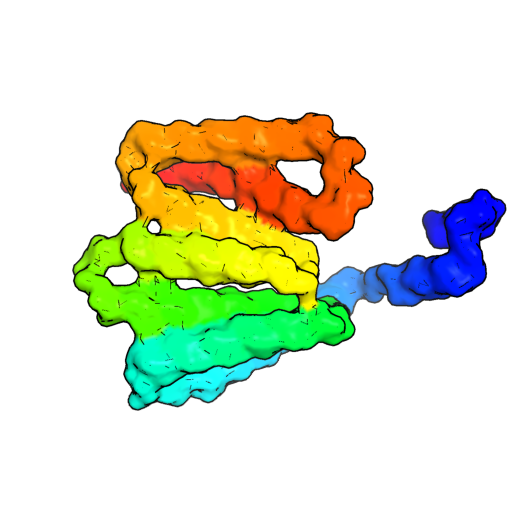11.596 -4.546 -16.856 1.00 84.56 104 GLY A O 1
ATOM 762 N N . GLY A 1 105 ? 11.548 -6.439 -15.652 1.00 81.31 105 GLY A N 1
ATOM 763 C CA . GLY A 1 105 ? 12.551 -7.149 -16.441 1.00 81.31 105 GLY A CA 1
ATOM 764 C C . GLY A 1 105 ? 12.148 -7.500 -17.878 1.00 81.31 105 GLY A C 1
ATOM 765 O O . GLY A 1 105 ? 12.983 -8.011 -18.615 1.00 81.31 105 GLY A O 1
ATOM 766 N N . HIS A 1 106 ? 10.901 -7.237 -18.287 1.00 83.81 106 HIS A N 1
ATOM 767 C CA . HIS A 1 106 ? 10.470 -7.335 -19.687 1.00 83.81 106 HIS A CA 1
ATOM 768 C C . HIS A 1 106 ? 10.690 -6.032 -20.468 1.00 83.81 106 HIS A C 1
ATOM 770 O O . HIS A 1 106 ? 10.514 -6.016 -21.685 1.00 83.81 106 HIS A O 1
ATOM 776 N N . PHE A 1 107 ? 11.033 -4.940 -19.782 1.00 83.75 107 PHE A N 1
ATOM 777 C CA . PHE A 1 107 ? 11.300 -3.642 -20.389 1.00 83.75 107 PHE A CA 1
ATOM 778 C C . PHE A 1 107 ? 12.801 -3.355 -20.413 1.00 83.75 107 PHE A C 1
ATOM 780 O O . PHE A 1 107 ? 13.563 -3.897 -19.612 1.00 83.75 107 PHE A O 1
ATOM 787 N N . ASP A 1 108 ? 13.218 -2.468 -21.316 1.00 80.69 108 ASP A N 1
ATOM 788 C CA . ASP A 1 108 ? 14.621 -2.083 -21.442 1.00 80.69 108 ASP A CA 1
ATOM 789 C C . ASP A 1 108 ? 15.173 -1.498 -20.139 1.00 80.69 108 ASP A C 1
ATOM 791 O O . ASP A 1 108 ? 14.540 -0.656 -19.484 1.00 80.69 108 ASP A O 1
ATOM 795 N N . ALA A 1 109 ? 16.395 -1.921 -19.803 1.00 64.94 109 ALA A N 1
ATOM 796 C CA . ALA A 1 109 ? 17.164 -1.443 -18.663 1.00 64.94 109 ALA A CA 1
ATOM 797 C C . ALA A 1 109 ? 17.455 0.060 -18.823 1.00 64.94 109 ALA A C 1
ATOM 799 O O . ALA A 1 109 ? 18.405 0.465 -19.482 1.00 64.94 109 ALA A O 1
ATOM 800 N N . GLY A 1 110 ? 16.583 0.891 -18.258 1.00 67.62 110 GLY A N 1
ATOM 801 C CA . GLY A 1 110 ? 16.621 2.351 -18.390 1.00 67.62 110 GLY A CA 1
ATOM 802 C C . GLY A 1 110 ? 15.232 2.984 -18.441 1.00 67.62 110 GLY A C 1
ATOM 803 O O . GLY A 1 110 ? 15.082 4.177 -18.183 1.00 67.62 110 GLY A O 1
ATOM 804 N N . THR A 1 111 ? 14.185 2.194 -18.701 1.00 76.94 111 THR A N 1
ATOM 805 C CA . THR A 1 111 ? 12.817 2.716 -18.755 1.00 76.94 111 THR A CA 1
ATOM 806 C C . THR A 1 111 ? 12.117 2.545 -17.404 1.00 76.94 111 THR A C 1
ATOM 808 O O . THR A 1 111 ? 11.537 1.506 -17.103 1.00 76.94 111 THR A O 1
ATOM 811 N N . HIS A 1 112 ? 12.121 3.594 -16.578 1.00 84.00 112 HIS A N 1
ATOM 812 C CA . HIS A 1 112 ? 11.481 3.578 -15.250 1.00 84.00 112 HIS A CA 1
ATOM 813 C C . HIS A 1 112 ? 9.950 3.737 -15.293 1.00 84.00 112 HIS A C 1
ATOM 815 O O . HIS A 1 112 ? 9.242 3.300 -14.385 1.00 84.00 112 HIS A O 1
ATOM 821 N N . ARG A 1 113 ? 9.416 4.334 -16.365 1.00 86.19 113 ARG A N 1
ATOM 822 C CA . ARG A 1 113 ? 7.974 4.571 -16.557 1.00 86.19 113 ARG A CA 1
ATOM 823 C C . ARG A 1 113 ? 7.104 3.305 -16.560 1.00 86.19 113 ARG A C 1
ATOM 825 O O . ARG A 1 113 ? 6.115 3.298 -15.834 1.00 86.19 113 ARG A O 1
ATOM 832 N N . PRO A 1 114 ? 7.410 2.230 -17.308 1.00 88.56 114 PRO A N 1
ATOM 833 C CA . PRO A 1 114 ? 6.592 1.022 -17.281 1.00 88.56 114 PRO A CA 1
ATOM 834 C C . PRO A 1 114 ? 6.645 0.317 -15.918 1.00 88.56 114 PRO A C 1
ATOM 836 O O . PRO A 1 114 ? 5.612 -0.146 -15.438 1.00 88.56 114 PRO A O 1
ATO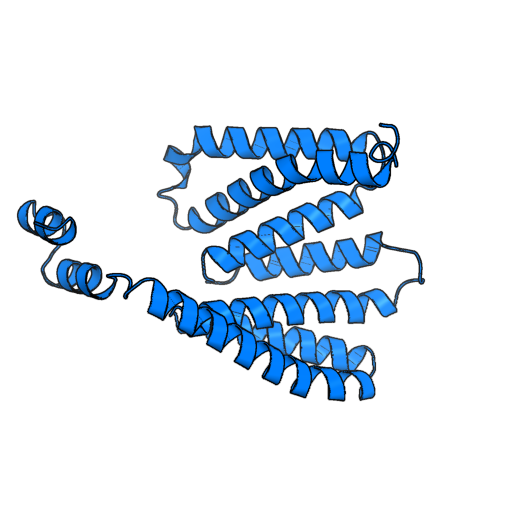M 839 N N . MET A 1 115 ? 7.798 0.316 -15.236 1.00 89.50 115 MET A N 1
ATOM 840 C CA . MET A 1 115 ? 7.896 -0.191 -13.860 1.00 89.50 115 MET A CA 1
ATOM 841 C C . MET A 1 115 ? 7.004 0.615 -12.907 1.00 89.50 115 MET A C 1
ATOM 843 O O . MET A 1 115 ? 6.282 0.038 -12.094 1.00 89.50 115 MET A O 1
ATOM 847 N N . ALA A 1 116 ? 6.991 1.944 -13.047 1.00 90.25 116 ALA A N 1
ATOM 848 C CA . ALA A 1 116 ? 6.106 2.819 -12.288 1.00 90.25 116 ALA A CA 1
ATOM 849 C C . ALA A 1 116 ? 4.621 2.596 -12.627 1.00 90.25 116 ALA A C 1
ATOM 851 O O . ALA A 1 116 ? 3.792 2.599 -11.723 1.00 90.25 116 ALA A O 1
ATOM 852 N N . ALA A 1 117 ? 4.270 2.320 -13.888 1.00 92.19 117 ALA A N 1
ATOM 853 C CA . ALA A 1 117 ? 2.904 1.959 -14.280 1.00 92.19 117 ALA A CA 1
ATOM 854 C C . ALA A 1 117 ? 2.432 0.684 -13.575 1.00 92.19 117 ALA A C 1
ATOM 856 O O . ALA A 1 117 ? 1.358 0.667 -12.973 1.00 92.19 117 ALA A O 1
ATOM 857 N N . VAL A 1 118 ? 3.257 -0.366 -13.590 1.00 92.94 118 VAL A N 1
ATOM 858 C CA . VAL A 1 118 ? 2.969 -1.619 -12.879 1.00 92.94 118 VAL A CA 1
ATOM 859 C C . VAL A 1 118 ? 2.866 -1.363 -11.377 1.00 92.94 118 VAL A C 1
ATOM 861 O O . VAL A 1 118 ? 1.911 -1.811 -10.747 1.00 92.94 118 VAL A O 1
ATOM 864 N N . GLY A 1 119 ? 3.792 -0.588 -10.808 1.00 92.94 119 GLY A N 1
ATOM 865 C CA . GLY A 1 119 ? 3.772 -0.215 -9.394 1.00 92.94 119 GLY A CA 1
ATOM 866 C C . GLY A 1 119 ? 2.492 0.517 -8.996 1.00 92.94 119 GLY A C 1
ATOM 867 O O . GLY A 1 119 ? 1.867 0.149 -8.004 1.00 92.94 119 GLY A O 1
ATOM 868 N N . ALA A 1 120 ? 2.048 1.487 -9.797 1.00 93.69 120 ALA A N 1
ATOM 869 C CA . ALA A 1 120 ? 0.800 2.211 -9.574 1.00 93.69 120 ALA A CA 1
ATOM 870 C C . ALA A 1 120 ? -0.418 1.276 -9.646 1.00 93.69 120 ALA A C 1
ATOM 872 O O . ALA A 1 120 ? -1.281 1.317 -8.768 1.00 93.69 120 ALA A O 1
ATOM 873 N N . LEU A 1 121 ? -0.476 0.394 -10.649 1.00 95.25 121 LEU A N 1
ATOM 874 C CA . LEU A 1 121 ? -1.565 -0.574 -10.795 1.00 95.25 121 LEU A CA 1
ATOM 875 C C . LEU A 1 121 ? -1.633 -1.533 -9.604 1.00 95.25 121 LEU A C 1
ATOM 877 O O . LEU A 1 121 ? -2.702 -1.722 -9.024 1.00 95.25 121 LEU A O 1
ATOM 881 N N . VAL A 1 122 ? -0.498 -2.110 -9.211 1.00 94.75 122 VAL A N 1
ATOM 882 C CA . VAL A 1 122 ? -0.434 -3.075 -8.111 1.00 94.75 122 VAL A CA 1
ATOM 883 C C . VAL A 1 122 ? -0.721 -2.392 -6.769 1.00 94.75 122 VAL A C 1
ATOM 885 O O . VAL A 1 122 ? -1.534 -2.902 -5.997 1.00 94.75 122 VAL A O 1
ATOM 888 N N . ALA A 1 123 ? -0.122 -1.230 -6.490 1.00 94.50 123 ALA A N 1
ATOM 889 C CA . ALA A 1 123 ? -0.372 -0.483 -5.257 1.00 94.50 123 ALA A CA 1
ATOM 890 C C . ALA A 1 123 ? -1.840 -0.040 -5.159 1.00 94.50 123 ALA A C 1
ATOM 892 O O . ALA A 1 123 ? -2.470 -0.220 -4.115 1.00 94.50 123 ALA A O 1
ATOM 893 N N . GLY A 1 124 ? -2.416 0.457 -6.259 1.00 92.88 124 GLY A N 1
ATOM 894 C CA . GLY A 1 124 ? -3.832 0.810 -6.347 1.00 92.88 124 GLY A CA 1
ATOM 895 C C . GLY A 1 124 ? -4.753 -0.393 -6.130 1.00 92.88 124 GLY A C 1
ATOM 896 O O . GLY A 1 124 ? -5.695 -0.312 -5.340 1.00 92.88 124 GLY A O 1
ATOM 897 N N . ALA A 1 125 ? -4.452 -1.538 -6.749 1.00 93.56 125 ALA A N 1
ATOM 898 C CA . ALA A 1 125 ? -5.199 -2.778 -6.537 1.00 93.56 125 ALA A CA 1
ATOM 899 C C . ALA A 1 125 ? -5.125 -3.241 -5.074 1.00 93.56 125 ALA A C 1
ATOM 901 O O . ALA A 1 125 ? -6.147 -3.593 -4.484 1.00 93.56 125 ALA A O 1
ATOM 902 N N . MET A 1 126 ? -3.945 -3.166 -4.453 1.00 94.12 126 MET A N 1
ATOM 903 C CA . MET A 1 126 ? -3.726 -3.543 -3.053 1.00 94.12 126 MET A CA 1
ATOM 904 C C . MET A 1 126 ? -4.370 -2.579 -2.051 1.00 94.12 126 MET A C 1
ATOM 906 O O . MET A 1 126 ? -4.556 -2.952 -0.893 1.00 94.12 126 MET A O 1
ATOM 910 N N . MET A 1 127 ? -4.792 -1.381 -2.464 1.00 91.06 127 MET A N 1
ATOM 911 C CA . MET A 1 127 ? -5.605 -0.515 -1.610 1.00 91.06 127 MET A CA 1
ATOM 912 C C . MET A 1 127 ? -7.042 -1.015 -1.453 1.00 91.06 127 MET A C 1
ATOM 914 O O . MET A 1 127 ? -7.671 -0.657 -0.461 1.00 91.06 127 MET A O 1
ATOM 918 N N . LEU A 1 128 ? -7.588 -1.805 -2.385 1.00 88.75 128 LEU A N 1
ATOM 919 C CA . LEU A 1 128 ? -9.008 -2.189 -2.397 1.00 88.75 128 LEU A CA 1
ATOM 920 C C . LEU A 1 128 ? -9.415 -3.175 -1.282 1.00 88.75 128 LEU A C 1
ATOM 922 O O . LEU A 1 128 ? -10.443 -2.925 -0.637 1.00 88.75 128 LEU A O 1
ATOM 926 N N . PRO A 1 129 ? -8.657 -4.259 -1.003 1.00 87.38 129 PRO A N 1
ATOM 927 C CA . PRO A 1 129 ? -9.027 -5.262 -0.010 1.00 87.38 129 PRO A CA 1
ATOM 928 C C . PRO A 1 129 ? -9.259 -4.684 1.388 1.00 87.38 129 PRO A C 1
ATOM 930 O O . PRO A 1 129 ? -8.767 -3.612 1.747 1.00 87.38 129 PRO A O 1
ATOM 933 N N . LYS A 1 130 ? -10.002 -5.419 2.224 1.00 84.12 130 LYS A N 1
ATOM 934 C CA . LYS A 1 130 ? -10.138 -5.094 3.649 1.00 84.12 130 LYS A CA 1
ATOM 935 C C . LYS A 1 130 ? -8.790 -5.321 4.345 1.00 84.12 130 LYS A C 1
ATOM 937 O O . LYS A 1 130 ? -8.487 -6.438 4.743 1.00 84.12 130 LYS A O 1
ATOM 942 N N . ALA A 1 131 ? -8.008 -4.252 4.457 1.00 85.19 131 ALA A N 1
ATOM 943 C CA . ALA A 1 131 ? -6.695 -4.247 5.088 1.00 85.19 131 ALA A CA 1
ATOM 944 C C . ALA A 1 131 ? -6.592 -3.235 6.236 1.00 85.19 131 ALA A C 1
ATOM 946 O O . ALA A 1 131 ? -7.472 -2.378 6.407 1.00 85.19 131 ALA A O 1
ATOM 947 N N . SER A 1 132 ? -5.507 -3.342 7.008 1.00 87.06 132 SER A N 1
ATOM 948 C CA . SER A 1 132 ? -5.194 -2.421 8.100 1.00 87.06 132 SER A CA 1
ATOM 949 C C . SER A 1 132 ? -5.020 -0.984 7.589 1.00 87.06 132 SER A C 1
ATOM 951 O O . SER A 1 132 ? -4.663 -0.735 6.432 1.00 87.06 132 SER A O 1
ATOM 953 N N . GLY A 1 133 ? -5.265 0.000 8.459 1.00 85.88 133 GLY A N 1
ATOM 954 C CA . GLY A 1 133 ? -5.110 1.413 8.094 1.00 85.88 133 GLY A CA 1
ATOM 955 C C . GLY A 1 133 ? -3.676 1.770 7.685 1.00 85.88 133 GLY A C 1
ATOM 956 O O . GLY A 1 133 ? -3.483 2.580 6.782 1.00 85.88 133 GLY A O 1
ATOM 957 N N . LEU A 1 134 ? -2.675 1.137 8.310 1.00 87.81 134 LEU A N 1
ATOM 958 C CA . LEU A 1 134 ? -1.263 1.330 7.974 1.00 87.81 134 LEU A CA 1
ATOM 959 C C . LEU A 1 134 ? -0.943 0.821 6.562 1.00 87.81 134 LEU A C 1
ATOM 961 O O . LEU A 1 134 ? -0.291 1.527 5.798 1.00 87.81 134 LEU A O 1
ATOM 965 N N . HIS A 1 135 ? -1.455 -0.355 6.191 1.00 92.38 135 HIS A N 1
ATOM 966 C CA . HIS A 1 135 ? -1.255 -0.927 4.858 1.00 92.38 135 HIS A CA 1
ATOM 967 C C . HIS A 1 135 ? -1.836 -0.055 3.746 1.00 92.38 135 HIS A C 1
ATOM 969 O O . HIS A 1 135 ? -1.141 0.230 2.771 1.00 92.38 135 HIS A O 1
ATOM 975 N N . ARG A 1 136 ? -3.062 0.457 3.920 1.00 91.44 136 ARG A N 1
ATOM 976 C CA . ARG A 1 136 ? -3.669 1.369 2.935 1.00 91.44 136 ARG A CA 1
ATOM 977 C C . ARG A 1 136 ? -2.878 2.665 2.775 1.00 91.44 136 ARG A C 1
ATOM 979 O O . ARG A 1 136 ? -2.774 3.166 1.661 1.00 91.44 136 ARG A O 1
ATOM 986 N N . ARG A 1 137 ? -2.317 3.207 3.865 1.00 90.69 137 ARG A N 1
ATOM 987 C CA . ARG A 1 137 ? -1.450 4.400 3.809 1.00 90.69 137 ARG A CA 1
ATOM 988 C C . ARG A 1 137 ? -0.160 4.103 3.055 1.00 90.69 137 ARG A C 1
ATOM 990 O O . ARG A 1 137 ? 0.198 4.875 2.177 1.00 90.69 137 ARG A O 1
ATOM 997 N N . ALA A 1 138 ? 0.494 2.980 3.354 1.00 90.75 138 ALA A N 1
ATOM 998 C CA . ALA A 1 138 ? 1.704 2.561 2.652 1.00 90.75 138 ALA A CA 1
ATOM 999 C C . ALA A 1 138 ? 1.447 2.384 1.146 1.00 90.75 138 ALA A C 1
ATOM 1001 O O . ALA A 1 138 ? 2.169 2.955 0.336 1.00 90.75 138 ALA A O 1
ATOM 1002 N N . CYS A 1 139 ? 0.369 1.688 0.764 1.00 93.56 139 CYS A N 1
ATOM 1003 C CA . CYS A 1 139 ? -0.011 1.537 -0.644 1.00 93.56 139 CYS A CA 1
ATOM 1004 C C . CYS A 1 139 ? -0.364 2.880 -1.298 1.00 93.56 139 CYS A C 1
ATOM 1006 O O . CYS A 1 139 ? 0.007 3.108 -2.442 1.00 93.56 139 CYS A O 1
ATOM 1008 N N . GLY A 1 140 ? -1.028 3.789 -0.578 1.00 90.50 140 GLY A N 1
ATOM 1009 C CA . GLY A 1 140 ? -1.311 5.136 -1.076 1.00 90.50 140 GLY A CA 1
ATOM 1010 C C . GLY A 1 140 ? -0.041 5.945 -1.350 1.00 90.50 140 GLY A C 1
ATOM 1011 O O . GLY A 1 140 ? 0.040 6.614 -2.376 1.00 90.50 140 GLY A O 1
ATOM 1012 N N . VAL A 1 141 ? 0.963 5.862 -0.469 1.00 89.62 141 VAL A N 1
ATOM 1013 C CA . VAL A 1 141 ? 2.265 6.520 -0.675 1.00 89.62 141 VAL A CA 1
ATOM 1014 C C . VAL A 1 141 ? 2.982 5.911 -1.878 1.00 89.62 141 VAL A C 1
ATOM 1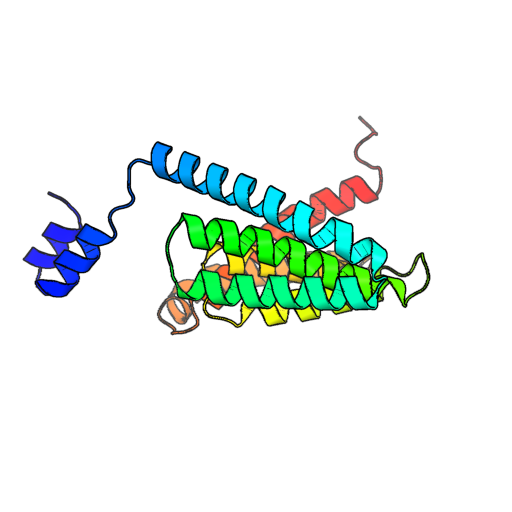016 O O . VAL A 1 141 ? 3.442 6.654 -2.740 1.00 89.62 141 VAL A O 1
ATOM 1019 N N . LEU A 1 142 ? 3.025 4.578 -1.985 1.00 90.62 142 LEU A N 1
ATOM 1020 C CA . LEU A 1 142 ? 3.610 3.893 -3.144 1.00 90.62 142 LEU A CA 1
ATOM 1021 C C . LEU A 1 142 ? 2.919 4.291 -4.452 1.00 90.62 142 LEU A C 1
ATOM 1023 O O . LEU A 1 142 ? 3.594 4.571 -5.437 1.00 90.62 142 LEU A O 1
ATOM 1027 N N . LEU A 1 143 ? 1.586 4.373 -4.447 1.00 92.38 143 LEU A N 1
ATOM 1028 C CA . LEU A 1 143 ? 0.800 4.829 -5.587 1.00 92.38 143 LEU A CA 1
ATOM 1029 C C . LEU A 1 143 ? 1.159 6.269 -5.971 1.00 92.38 143 LEU A C 1
ATOM 1031 O O . LEU A 1 143 ? 1.412 6.539 -7.140 1.00 92.38 143 LEU A O 1
ATOM 1035 N N . ALA A 1 144 ? 1.215 7.188 -5.006 1.00 88.06 144 ALA A N 1
ATOM 1036 C CA . ALA A 1 144 ? 1.562 8.583 -5.266 1.00 88.06 144 ALA A CA 1
ATOM 1037 C C . ALA A 1 144 ? 2.992 8.734 -5.814 1.00 88.06 144 ALA A C 1
ATOM 1039 O O . ALA A 1 144 ? 3.204 9.488 -6.761 1.00 88.06 144 ALA A O 1
ATOM 1040 N N . VAL A 1 145 ? 3.956 7.979 -5.276 1.00 87.44 145 VAL A N 1
ATOM 1041 C CA . VAL A 1 145 ? 5.335 7.937 -5.791 1.00 87.44 145 VAL A CA 1
ATOM 1042 C C . VAL A 1 145 ? 5.366 7.400 -7.222 1.00 87.44 145 VAL A C 1
ATOM 1044 O O . VAL A 1 145 ? 5.965 8.020 -8.096 1.00 87.44 145 VAL A O 1
ATOM 1047 N N . ALA A 1 146 ? 4.679 6.288 -7.489 1.00 89.50 146 ALA A N 1
ATOM 1048 C CA . ALA A 1 146 ? 4.614 5.688 -8.817 1.00 89.50 146 ALA A CA 1
ATOM 1049 C C . ALA A 1 146 ? 3.971 6.630 -9.853 1.00 89.50 146 ALA A C 1
ATOM 1051 O O . ALA A 1 146 ? 4.473 6.765 -10.968 1.00 89.50 146 ALA A O 1
ATOM 1052 N N . LEU A 1 147 ? 2.907 7.344 -9.474 1.00 89.81 147 LEU A N 1
ATOM 1053 C CA . LEU A 1 147 ? 2.298 8.383 -10.308 1.00 89.81 147 LEU A CA 1
ATOM 1054 C C . LEU A 1 147 ? 3.259 9.551 -10.565 1.00 89.81 147 LEU A C 1
ATOM 1056 O O . LEU A 1 147 ? 3.341 10.023 -11.696 1.00 89.81 147 LEU A O 1
ATOM 1060 N N . GLY A 1 148 ? 4.030 9.971 -9.560 1.00 86.44 148 GLY A N 1
ATOM 1061 C CA . GLY A 1 148 ? 5.070 10.988 -9.728 1.00 86.44 148 GLY A CA 1
ATOM 1062 C C . GLY A 1 148 ? 6.117 10.587 -10.773 1.00 86.44 148 GLY A C 1
ATOM 1063 O O . GLY A 1 148 ? 6.416 11.366 -11.675 1.00 86.44 148 GLY A O 1
ATOM 1064 N N . VAL A 1 149 ? 6.608 9.343 -10.718 1.00 86.44 149 VAL A N 1
ATOM 1065 C CA . VAL A 1 149 ? 7.569 8.813 -11.706 1.00 86.44 149 VAL A CA 1
ATOM 1066 C C . VAL A 1 149 ? 6.964 8.745 -13.115 1.00 86.44 149 VAL A C 1
ATOM 1068 O O . VAL A 1 149 ? 7.656 9.014 -14.097 1.00 86.44 149 VAL A O 1
ATOM 1071 N N . LEU A 1 150 ? 5.675 8.415 -13.243 1.00 88.25 150 LEU A N 1
ATOM 1072 C CA . LEU A 1 150 ? 4.991 8.380 -14.542 1.00 88.25 150 LEU A CA 1
ATOM 1073 C C . LEU A 1 150 ? 4.906 9.756 -15.198 1.00 88.25 150 LEU A C 1
ATOM 1075 O O . LEU A 1 150 ? 5.168 9.881 -16.398 1.00 88.25 150 LEU A O 1
ATOM 1079 N N . ILE A 1 151 ? 4.573 10.775 -14.406 1.00 87.75 151 ILE A N 1
ATOM 1080 C CA . ILE A 1 151 ? 4.526 12.169 -14.853 1.00 87.75 151 ILE A CA 1
ATOM 1081 C C . ILE A 1 151 ? 5.915 12.598 -15.344 1.00 87.75 151 ILE A C 1
ATOM 1083 O O . ILE A 1 151 ? 6.032 13.202 -16.411 1.00 87.75 151 ILE A O 1
ATOM 1087 N N . GLY A 1 152 ? 6.968 12.153 -14.655 1.00 82.88 152 GLY A N 1
ATOM 1088 C CA . GLY A 1 152 ? 8.357 12.408 -15.023 1.00 82.88 152 GLY A CA 1
ATOM 1089 C C . GLY A 1 152 ? 8.850 13.765 -14.528 1.00 82.88 152 GLY A C 1
ATOM 1090 O O . GLY A 1 152 ? 8.230 14.400 -13.676 1.00 82.88 152 GLY A O 1
ATOM 1091 N N . GLU A 1 153 ? 9.993 14.198 -15.051 1.00 79.62 153 GLU A N 1
ATOM 1092 C CA . GLU A 1 153 ? 10.662 15.427 -14.621 1.00 79.62 153 GLU A CA 1
ATOM 1093 C C . GLU A 1 153 ? 10.083 16.682 -15.294 1.00 79.62 153 GLU A C 1
ATOM 1095 O O . GLU A 1 153 ? 9.537 16.633 -16.399 1.00 79.62 153 GLU A O 1
ATOM 1100 N N . GLY A 1 154 ? 10.218 17.827 -14.619 1.00 80.56 154 GLY A N 1
ATOM 1101 C CA . GLY A 1 154 ? 9.848 19.147 -15.140 1.00 80.56 154 GLY A CA 1
ATOM 1102 C C . GLY A 1 154 ? 8.568 19.712 -14.526 1.00 80.56 154 GLY A C 1
ATOM 1103 O O . GLY A 1 154 ? 8.158 19.318 -13.432 1.00 80.56 154 GLY A O 1
ATOM 1104 N N . GLN A 1 155 ? 7.916 20.627 -15.251 1.00 84.06 155 GLN A N 1
ATOM 1105 C CA . GLN A 1 155 ? 6.737 21.369 -14.779 1.00 84.06 155 GLN A CA 1
ATOM 1106 C C . GLN A 1 155 ? 5.585 20.445 -14.345 1.00 84.06 155 GLN A C 1
ATOM 1108 O O . GLN A 1 155 ? 4.841 20.761 -13.417 1.00 84.06 155 GLN A O 1
ATOM 1113 N N . GLY A 1 156 ? 5.472 19.264 -14.965 1.00 82.62 156 GLY A N 1
ATOM 1114 C CA . GLY A 1 156 ? 4.482 18.251 -14.597 1.00 82.62 156 GLY A CA 1
ATOM 1115 C C . GLY A 1 156 ? 4.612 17.773 -13.147 1.00 82.62 156 GLY A C 1
ATOM 1116 O O . GLY A 1 156 ? 3.606 17.678 -12.447 1.00 82.62 156 GLY A O 1
ATOM 1117 N N . SER A 1 157 ? 5.835 17.520 -12.667 1.00 81.31 157 SER A N 1
ATOM 1118 C CA . SER A 1 157 ? 6.069 17.090 -11.279 1.00 81.31 157 SER A CA 1
ATOM 1119 C C . SER A 1 157 ? 5.731 18.176 -10.254 1.00 81.31 157 SER A C 1
ATOM 1121 O O . SER A 1 157 ? 5.180 17.877 -9.196 1.00 81.31 157 SER A O 1
ATOM 1123 N N . GLU A 1 158 ? 5.985 19.444 -10.585 1.00 83.19 158 GLU A N 1
ATOM 1124 C CA . GLU A 1 158 ? 5.669 20.580 -9.714 1.00 83.19 158 GLU A CA 1
ATOM 1125 C C . GLU A 1 158 ? 4.152 20.758 -9.600 1.00 83.19 158 GLU A C 1
ATOM 1127 O O . GLU A 1 158 ? 3.611 20.830 -8.494 1.00 83.19 158 GLU A O 1
ATOM 1132 N N . MET A 1 159 ? 3.443 20.718 -10.735 1.00 87.50 159 MET A N 1
ATOM 1133 C CA . MET A 1 159 ? 1.978 20.736 -10.756 1.00 87.50 159 MET A CA 1
ATOM 1134 C C . MET A 1 159 ? 1.388 19.545 -9.998 1.00 87.50 159 MET A C 1
ATOM 1136 O O . MET A 1 159 ? 0.415 19.709 -9.265 1.00 87.50 159 MET A O 1
ATOM 1140 N N . PHE A 1 160 ? 1.984 18.357 -10.119 1.00 86.75 160 PHE A N 1
ATOM 1141 C CA . PHE A 1 160 ? 1.552 17.183 -9.367 1.00 86.75 160 PHE A CA 1
ATOM 1142 C C . PHE A 1 160 ? 1.686 17.382 -7.854 1.00 86.75 160 PHE A C 1
ATOM 1144 O O . PHE A 1 160 ? 0.742 17.093 -7.121 1.00 86.75 160 PHE A O 1
ATOM 1151 N N . GLY A 1 161 ? 2.804 17.942 -7.381 1.00 84.62 161 GLY A N 1
ATOM 1152 C CA . GLY A 1 161 ? 2.989 18.294 -5.971 1.00 84.62 161 GLY A CA 1
ATOM 1153 C C . GLY A 1 161 ? 1.924 19.269 -5.462 1.00 84.62 161 GLY A C 1
ATOM 1154 O O . GLY A 1 161 ? 1.329 19.039 -4.406 1.00 84.62 161 GLY A O 1
ATOM 1155 N N . VAL A 1 162 ? 1.610 20.306 -6.246 1.00 86.88 162 VAL A N 1
ATOM 1156 C CA . VAL A 1 162 ? 0.536 21.266 -5.931 1.00 86.88 162 VAL A CA 1
ATOM 1157 C C . VAL A 1 162 ? -0.826 20.573 -5.869 1.00 86.88 162 VAL A C 1
ATOM 1159 O O . VAL A 1 162 ? -1.592 20.808 -4.935 1.00 86.88 162 VAL A O 1
ATOM 1162 N N . VAL A 1 163 ? -1.125 19.682 -6.817 1.00 88.50 163 VAL A N 1
ATOM 1163 C CA . VAL A 1 163 ? -2.373 18.905 -6.830 1.00 88.50 163 VAL A CA 1
ATOM 1164 C C . VAL A 1 163 ? -2.472 18.001 -5.601 1.00 88.50 163 VAL A C 1
ATOM 1166 O O . VAL A 1 163 ? -3.526 17.965 -4.967 1.00 88.50 163 VAL A O 1
ATOM 1169 N N . LEU A 1 164 ? -1.393 17.315 -5.214 1.00 87.75 164 LEU A N 1
ATOM 1170 C CA . LEU A 1 164 ? -1.364 16.492 -4.001 1.00 87.75 164 LEU A CA 1
ATOM 1171 C C . LEU A 1 164 ? -1.590 17.334 -2.739 1.00 87.75 164 LEU A C 1
ATOM 1173 O O . LEU A 1 164 ? -2.357 16.932 -1.862 1.00 87.75 164 LEU A O 1
ATOM 1177 N N . MET A 1 165 ? -0.977 18.517 -2.659 1.00 87.44 165 MET A N 1
ATOM 1178 C CA . MET A 1 165 ? -1.168 19.443 -1.543 1.00 87.44 165 MET A CA 1
ATOM 1179 C C . MET A 1 165 ? -2.616 19.945 -1.475 1.00 87.44 165 MET A C 1
ATOM 1181 O O . MET A 1 165 ? -3.247 19.875 -0.418 1.00 87.44 165 MET A O 1
ATOM 1185 N N . ALA A 1 166 ? -3.176 20.384 -2.603 1.00 88.50 166 ALA A N 1
ATOM 1186 C CA . ALA A 1 166 ? -4.566 20.820 -2.696 1.00 88.50 166 ALA A CA 1
ATOM 1187 C C . ALA A 1 166 ? -5.536 19.689 -2.321 1.00 88.50 166 ALA A C 1
ATOM 1189 O O . ALA A 1 166 ? -6.478 19.909 -1.560 1.00 88.50 166 ALA A O 1
ATOM 1190 N N . ALA A 1 167 ? -5.276 18.463 -2.783 1.00 86.75 167 ALA A N 1
ATOM 1191 C CA . ALA A 1 167 ? -6.059 17.285 -2.429 1.00 86.75 167 ALA A CA 1
ATOM 1192 C C . ALA A 1 167 ? -5.978 16.970 -0.927 1.00 86.75 167 ALA A C 1
ATOM 1194 O O . ALA A 1 167 ? -7.002 16.655 -0.315 1.00 86.75 167 ALA A O 1
ATOM 1195 N N . ALA A 1 168 ? -4.800 17.092 -0.308 1.00 88.50 168 ALA A N 1
ATOM 1196 C CA . ALA A 1 168 ? -4.628 16.906 1.131 1.00 88.50 168 ALA A CA 1
ATOM 1197 C C . ALA A 1 168 ? -5.415 17.956 1.937 1.00 88.50 168 ALA A C 1
ATOM 1199 O O . ALA A 1 168 ? -6.162 17.599 2.851 1.00 88.50 168 ALA A O 1
ATOM 1200 N N . VAL A 1 169 ? -5.330 19.235 1.556 1.00 88.50 169 VAL A N 1
ATOM 1201 C CA . VAL A 1 169 ? -6.082 20.331 2.194 1.00 88.50 169 VAL A CA 1
ATOM 1202 C C . VAL A 1 169 ? -7.589 20.138 2.024 1.00 88.50 169 VAL A C 1
ATOM 1204 O O . VAL A 1 169 ? -8.332 20.177 3.006 1.00 88.50 169 VAL A O 1
ATOM 1207 N N . LEU A 1 170 ? -8.053 19.855 0.804 1.00 89.88 170 LEU A N 1
ATOM 1208 C CA . LEU A 1 170 ? -9.465 19.594 0.526 1.00 89.88 170 LEU A CA 1
ATOM 1209 C C . LEU A 1 170 ? -9.974 18.389 1.322 1.00 89.88 170 LEU A C 1
ATOM 1211 O O . LEU A 1 170 ? -11.096 18.411 1.832 1.00 89.88 170 LEU A O 1
ATOM 1215 N N . SER A 1 171 ? -9.147 17.355 1.483 1.00 87.50 171 SER A N 1
ATOM 1216 C CA . SER A 1 171 ? -9.475 16.190 2.305 1.00 87.50 171 SER A CA 1
ATOM 1217 C C . SER A 1 171 ? -9.639 16.562 3.779 1.00 87.50 171 SER A C 1
ATOM 1219 O O . SER A 1 171 ? -10.579 16.090 4.415 1.00 87.50 171 SER A O 1
ATOM 1221 N N . CYS A 1 172 ? -8.793 17.446 4.317 1.00 87.44 172 CYS A N 1
ATOM 1222 C CA . CYS A 1 172 ? -8.937 17.969 5.677 1.00 87.44 172 CYS A CA 1
ATOM 1223 C C . CYS A 1 172 ? -10.243 18.757 5.853 1.00 87.44 172 CYS A C 1
ATOM 1225 O O . CYS A 1 172 ? -10.973 18.512 6.813 1.00 87.44 172 CYS A O 1
ATOM 1227 N N . VAL A 1 173 ? -10.575 19.640 4.906 1.00 90.75 173 VAL A N 1
ATOM 1228 C CA . VAL A 1 173 ? -11.803 20.456 4.948 1.00 90.75 173 VAL A CA 1
ATOM 1229 C C . VAL A 1 173 ? -13.056 19.588 4.815 1.00 90.75 173 VAL A C 1
ATOM 1231 O O . VAL A 1 173 ? -14.048 19.784 5.511 1.00 90.75 173 VAL A O 1
ATOM 1234 N N . THR A 1 174 ? -13.014 18.580 3.947 1.00 89.69 174 THR A N 1
ATOM 1235 C CA . THR A 1 174 ? -14.157 17.692 3.692 1.00 89.69 174 THR A CA 1
ATOM 1236 C C . THR A 1 174 ? -14.239 16.514 4.660 1.00 89.69 174 THR A C 1
ATOM 1238 O O . THR A 1 174 ? -15.179 15.722 4.555 1.00 89.69 174 THR A O 1
ATOM 1241 N N . ARG A 1 175 ? -13.319 16.407 5.635 1.00 87.38 175 ARG A N 1
ATOM 1242 C CA . ARG A 1 175 ? -13.210 15.271 6.568 1.00 87.38 175 ARG A CA 1
ATOM 1243 C C . ARG A 1 175 ? -14.529 14.926 7.242 1.00 87.38 175 ARG A C 1
ATOM 1245 O O . ARG A 1 175 ? -14.874 13.751 7.319 1.00 87.38 175 ARG A O 1
ATOM 1252 N N . GLY A 1 176 ? -15.297 15.931 7.661 1.00 84.94 176 GLY A N 1
ATOM 1253 C CA . GLY A 1 176 ? -16.606 15.723 8.286 1.00 84.94 176 GLY A CA 1
ATOM 1254 C C . GLY A 1 176 ? -17.617 14.991 7.392 1.00 84.94 176 GLY A C 1
ATOM 1255 O O . GLY A 1 176 ? -18.464 14.267 7.902 1.00 84.94 176 GLY A O 1
ATOM 1256 N N . ARG A 1 177 ? -17.507 15.118 6.063 1.00 85.38 177 ARG A N 1
ATOM 1257 C CA . ARG A 1 177 ? -18.448 14.523 5.097 1.00 85.38 177 ARG A CA 1
ATOM 1258 C C . ARG A 1 177 ? -18.126 13.066 4.778 1.00 85.38 177 ARG A C 1
ATOM 1260 O O . ARG A 1 177 ? -19.037 12.288 4.521 1.00 85.38 177 ARG A O 1
ATOM 1267 N N . TRP A 1 178 ? -16.847 12.686 4.780 1.00 84.81 178 TRP A N 1
ATOM 1268 C CA . TRP A 1 178 ? -16.427 11.338 4.384 1.00 84.81 178 TRP A CA 1
ATOM 1269 C C . TRP A 1 178 ? -15.934 10.456 5.534 1.00 84.81 178 TRP A C 1
ATOM 1271 O O . TRP A 1 178 ? -15.845 9.243 5.352 1.00 84.81 178 TRP A O 1
ATOM 1281 N N . ALA A 1 179 ? -15.656 11.008 6.720 1.00 83.88 179 ALA A N 1
ATOM 1282 C CA . ALA A 1 179 ? -15.203 10.221 7.871 1.00 83.88 179 ALA A CA 1
ATOM 1283 C C . ALA A 1 179 ? -16.233 9.171 8.325 1.00 83.88 179 ALA A C 1
ATOM 1285 O O . ALA A 1 179 ? -15.840 8.095 8.766 1.00 83.88 179 ALA A O 1
ATOM 1286 N N . ALA A 1 180 ? -17.530 9.460 8.173 1.00 83.00 180 ALA A N 1
ATOM 1287 C CA . ALA A 1 180 ? -18.620 8.537 8.499 1.00 83.00 180 ALA A CA 1
ATOM 1288 C C . ALA A 1 180 ? -18.974 7.568 7.352 1.00 83.00 180 ALA A C 1
ATOM 1290 O O . ALA A 1 180 ? -19.782 6.660 7.531 1.00 83.00 180 ALA A O 1
ATOM 1291 N N . HIS A 1 181 ? -18.393 7.745 6.162 1.00 85.44 181 HIS A N 1
ATOM 1292 C CA . HIS A 1 181 ? -18.706 6.905 5.009 1.00 85.44 181 HIS A CA 1
ATOM 1293 C C . HIS A 1 181 ? -18.077 5.504 5.169 1.00 85.44 181 HIS A C 1
ATOM 1295 O O . HIS A 1 181 ? -16.954 5.401 5.669 1.00 85.44 181 HIS A O 1
ATOM 1301 N N . PRO A 1 182 ? -18.689 4.418 4.650 1.00 80.94 182 PRO A N 1
ATOM 1302 C CA . PRO A 1 182 ? -18.111 3.063 4.693 1.00 80.94 182 PRO A CA 1
ATOM 1303 C C . PRO A 1 182 ? -16.700 2.948 4.088 1.00 80.94 182 PRO A C 1
ATOM 1305 O O . PRO A 1 182 ? -15.927 2.054 4.425 1.00 80.94 182 PRO A O 1
ATOM 1308 N N . ARG A 1 183 ? -16.355 3.875 3.185 1.00 82.25 183 ARG A N 1
ATOM 1309 C CA . ARG A 1 183 ? -15.032 4.000 2.543 1.00 82.25 183 ARG A CA 1
ATOM 1310 C C . ARG A 1 183 ? -14.156 5.105 3.153 1.00 82.25 183 ARG A C 1
ATOM 1312 O O . ARG A 1 183 ? -13.129 5.451 2.579 1.00 82.25 183 ARG A O 1
ATOM 1319 N N . GLY A 1 184 ? -14.527 5.660 4.305 1.00 81.19 184 GLY A N 1
ATOM 1320 C CA . GLY A 1 184 ? -13.790 6.746 4.955 1.00 81.19 184 GLY A CA 1
ATOM 1321 C C . GLY A 1 184 ? -12.348 6.370 5.305 1.00 81.19 184 GLY A C 1
ATOM 1322 O O . GLY A 1 184 ? -11.455 7.208 5.240 1.00 81.19 184 GLY A O 1
ATOM 1323 N N . SER A 1 185 ? -12.081 5.089 5.579 1.00 80.94 185 SER A N 1
ATOM 1324 C CA . SER A 1 185 ? -10.724 4.579 5.824 1.00 80.94 185 SER A CA 1
ATOM 1325 C C . SER A 1 185 ? -9.821 4.628 4.585 1.00 80.94 185 SER A C 1
ATOM 1327 O O . SER A 1 185 ? -8.633 4.920 4.711 1.00 80.94 185 SER A O 1
ATOM 1329 N N . LEU A 1 186 ? -10.378 4.393 3.391 1.00 83.88 186 LEU A N 1
ATOM 1330 C CA . LEU A 1 186 ? -9.680 4.544 2.110 1.00 83.88 186 LEU A CA 1
ATOM 1331 C C . LEU A 1 186 ? -9.348 6.009 1.841 1.00 83.88 186 LEU A C 1
ATOM 1333 O O . LEU A 1 186 ? -8.202 6.332 1.546 1.00 83.88 186 LEU A O 1
ATOM 1337 N N . LEU A 1 187 ? -10.342 6.886 1.990 1.00 84.56 187 LEU A N 1
ATOM 1338 C CA . LEU A 1 187 ? -10.180 8.322 1.761 1.00 84.56 187 LEU A CA 1
ATOM 1339 C C . LEU A 1 187 ? -9.192 8.938 2.755 1.00 84.56 187 LEU A C 1
ATOM 1341 O O . LEU A 1 187 ? -8.326 9.707 2.357 1.00 84.56 187 LEU A O 1
ATOM 1345 N N . GLY A 1 188 ? -9.234 8.523 4.023 1.00 84.94 188 GLY A N 1
ATOM 1346 C CA . GLY A 1 188 ? -8.262 8.953 5.025 1.00 84.94 188 GLY A CA 1
ATOM 1347 C C . GLY A 1 188 ? -6.840 8.470 4.735 1.00 84.94 188 GLY A C 1
ATOM 1348 O O . GLY A 1 188 ? -5.884 9.209 4.963 1.00 84.94 188 GLY A O 1
ATOM 1349 N N . ALA A 1 189 ? -6.680 7.252 4.210 1.00 84.81 189 ALA A N 1
ATOM 1350 C CA . ALA A 1 189 ? -5.375 6.747 3.792 1.00 84.81 189 ALA A CA 1
ATOM 1351 C C . ALA A 1 189 ? -4.833 7.493 2.564 1.00 84.81 189 ALA A C 1
ATOM 1353 O O . ALA A 1 189 ? -3.665 7.873 2.561 1.00 84.81 189 ALA A O 1
ATOM 1354 N N . ALA A 1 190 ? -5.684 7.749 1.567 1.00 84.44 190 ALA A N 1
ATOM 1355 C CA . ALA A 1 190 ? -5.331 8.523 0.381 1.00 84.44 190 ALA A CA 1
ATOM 1356 C C . ALA A 1 190 ? -4.969 9.974 0.732 1.00 84.44 190 ALA A C 1
ATOM 1358 O O . ALA A 1 190 ? -3.966 10.484 0.246 1.00 84.44 190 ALA A O 1
ATOM 1359 N N . ALA A 1 191 ? -5.722 10.615 1.629 1.00 87.31 191 ALA A N 1
ATOM 1360 C CA . ALA A 1 191 ? -5.446 11.970 2.100 1.00 87.31 191 ALA A CA 1
ATOM 1361 C C . ALA A 1 191 ? -4.081 12.077 2.798 1.00 87.31 191 ALA A C 1
ATOM 1363 O O . ALA A 1 191 ? -3.306 12.987 2.509 1.00 87.31 191 ALA A O 1
ATOM 1364 N N . LEU A 1 192 ? -3.762 11.124 3.685 1.00 86.44 192 LEU A N 1
ATOM 1365 C CA . LEU A 1 192 ? -2.453 11.059 4.342 1.00 86.44 192 LEU A CA 1
ATOM 1366 C C . LEU A 1 192 ? -1.325 10.794 3.349 1.00 86.44 192 LEU A C 1
ATOM 1368 O O . LEU A 1 192 ? -0.278 11.424 3.450 1.00 86.44 192 LEU A O 1
ATOM 1372 N N . ALA A 1 193 ? -1.537 9.894 2.389 1.00 86.00 193 ALA A N 1
ATOM 1373 C CA . ALA A 1 193 ? -0.566 9.645 1.334 1.00 86.00 193 ALA A CA 1
ATOM 1374 C C . ALA A 1 193 ? -0.308 10.906 0.503 1.00 86.00 193 ALA A C 1
ATOM 1376 O O . ALA A 1 193 ? 0.846 11.265 0.311 1.00 86.00 193 ALA A O 1
ATOM 1377 N N . CYS A 1 194 ? -1.358 11.631 0.102 1.00 85.44 194 CYS A N 1
ATOM 1378 C CA . CYS A 1 194 ? -1.217 12.902 -0.609 1.00 85.44 194 CYS A CA 1
ATOM 1379 C C . CYS A 1 194 ? -0.423 13.920 0.215 1.00 85.44 194 CYS A C 1
ATOM 1381 O O . CYS A 1 194 ? 0.491 14.539 -0.315 1.00 85.44 194 CYS A O 1
ATOM 1383 N N . GLY A 1 195 ? -0.718 14.055 1.513 1.00 86.19 195 GLY A N 1
ATOM 1384 C CA . GLY A 1 195 ? 0.012 14.965 2.399 1.00 86.19 195 GLY A CA 1
ATOM 1385 C C . GLY A 1 195 ? 1.490 14.595 2.559 1.00 86.19 195 GLY A C 1
ATOM 1386 O O . GLY A 1 195 ? 2.354 15.457 2.421 1.00 86.19 195 GLY A O 1
ATOM 1387 N N . LEU A 1 196 ? 1.796 13.316 2.799 1.00 84.88 196 LEU A N 1
ATOM 1388 C CA . LEU A 1 196 ? 3.176 12.830 2.924 1.00 84.88 196 LEU A CA 1
ATOM 1389 C C . LEU A 1 196 ? 3.949 12.976 1.612 1.00 84.88 196 LEU A C 1
ATOM 1391 O O . LEU A 1 196 ? 5.082 13.448 1.618 1.00 84.88 196 LEU A O 1
ATOM 1395 N N . SER A 1 197 ? 3.337 12.612 0.486 1.00 83.44 197 SER A N 1
ATOM 1396 C CA . SER A 1 197 ? 3.955 12.733 -0.832 1.00 83.44 197 SER A CA 1
ATOM 1397 C C . SER A 1 197 ? 4.150 14.191 -1.241 1.00 83.44 197 SER A C 1
ATOM 1399 O O . SER A 1 197 ? 5.195 14.507 -1.795 1.00 83.44 197 SER A O 1
ATOM 1401 N N . ALA A 1 198 ? 3.217 15.089 -0.912 1.00 83.56 198 ALA A N 1
ATOM 1402 C CA . ALA A 1 198 ? 3.370 16.525 -1.146 1.00 83.56 198 ALA A CA 1
ATOM 1403 C C . ALA A 1 198 ? 4.514 17.138 -0.322 1.00 83.56 198 ALA A C 1
ATOM 1405 O O . ALA A 1 198 ? 5.203 18.023 -0.815 1.00 83.56 198 ALA A O 1
ATOM 1406 N N . LEU A 1 199 ? 4.742 16.662 0.909 1.00 81.50 199 LEU A N 1
ATOM 1407 C CA . LEU A 1 199 ? 5.872 17.099 1.740 1.00 81.50 199 LEU A CA 1
ATOM 1408 C C . LEU A 1 199 ? 7.211 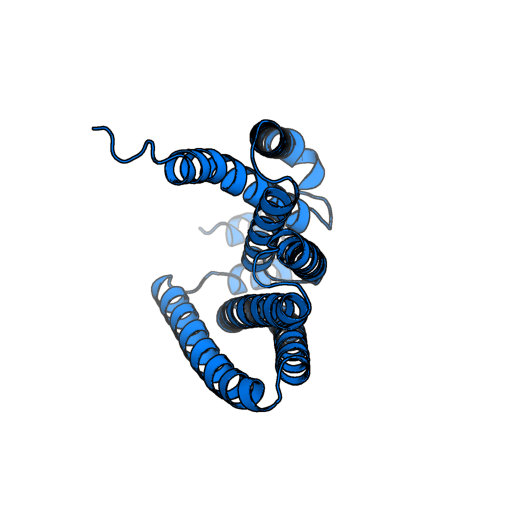16.518 1.271 1.00 81.50 199 LEU A C 1
ATOM 1410 O O . LEU A 1 199 ? 8.238 17.184 1.368 1.00 81.50 199 LEU A O 1
ATOM 1414 N N . ALA A 1 200 ? 7.211 15.279 0.779 1.00 78.94 200 ALA A N 1
ATOM 1415 C CA . ALA A 1 200 ? 8.424 14.603 0.335 1.00 78.94 200 ALA A CA 1
ATOM 1416 C C . ALA A 1 200 ? 8.893 15.072 -1.052 1.00 78.94 200 ALA A C 1
ATOM 1418 O O . ALA A 1 200 ? 10.098 15.132 -1.288 1.00 78.94 200 ALA A O 1
ATOM 1419 N N . LEU A 1 201 ? 7.970 15.421 -1.959 1.00 74.12 201 LEU A N 1
ATOM 1420 C CA . LEU A 1 201 ? 8.295 15.781 -3.345 1.00 74.12 201 LEU A CA 1
ATOM 1421 C C . LEU A 1 201 ? 9.329 16.918 -3.452 1.00 74.12 201 LEU A C 1
ATOM 1423 O O . LEU A 1 201 ? 10.305 16.738 -4.174 1.00 74.12 201 LEU A O 1
ATOM 1427 N N . PRO A 1 202 ? 9.183 18.052 -2.735 1.00 71.56 202 PRO A N 1
ATOM 1428 C CA . PRO A 1 202 ? 10.140 19.152 -2.807 1.00 71.56 202 PRO A CA 1
ATOM 1429 C C . PRO A 1 202 ? 11.545 18.731 -2.375 1.00 71.56 202 PRO A C 1
ATOM 1431 O O . PRO A 1 202 ? 12.505 19.053 -3.061 1.00 71.56 202 PRO A O 1
ATOM 1434 N N . ALA A 1 203 ? 11.664 17.960 -1.288 1.00 70.06 203 ALA A N 1
ATOM 1435 C CA . ALA A 1 203 ? 12.952 17.478 -0.785 1.00 70.06 203 ALA A CA 1
ATOM 1436 C C . ALA A 1 203 ? 13.623 16.480 -1.746 1.00 70.06 203 ALA A C 1
ATOM 1438 O O . ALA A 1 203 ? 14.840 16.482 -1.909 1.00 70.06 203 ALA A O 1
ATOM 1439 N N . VAL A 1 204 ? 12.832 15.630 -2.405 1.00 68.12 204 VAL A N 1
ATOM 1440 C CA . VAL A 1 204 ? 13.336 14.698 -3.423 1.00 68.12 204 VAL A CA 1
ATOM 1441 C C . VAL A 1 204 ? 13.789 15.454 -4.673 1.00 68.12 204 VAL A C 1
ATOM 1443 O O . VAL A 1 204 ? 14.842 15.143 -5.223 1.00 68.12 204 VAL A O 1
ATOM 1446 N N . LEU A 1 205 ? 13.034 16.470 -5.102 1.00 67.94 205 LEU A N 1
ATOM 1447 C CA . LEU A 1 205 ? 13.380 17.295 -6.260 1.00 67.94 205 LEU A CA 1
ATOM 1448 C C . LEU A 1 205 ? 14.636 18.141 -6.013 1.00 67.94 205 LEU A C 1
ATOM 1450 O O . LEU A 1 205 ? 15.466 18.246 -6.912 1.00 67.94 205 LEU A O 1
ATOM 1454 N N . THR A 1 206 ? 14.822 18.705 -4.816 1.00 68.44 206 THR A N 1
ATOM 1455 C CA . THR A 1 206 ? 16.042 19.463 -4.482 1.00 68.44 206 THR A CA 1
ATOM 1456 C C . THR A 1 206 ? 17.280 18.568 -4.421 1.00 68.44 206 THR A C 1
ATOM 1458 O O . THR A 1 206 ? 18.332 18.946 -4.934 1.00 68.44 206 THR A O 1
ATOM 1461 N N . LEU A 1 207 ? 17.156 17.353 -3.872 1.00 67.19 207 LEU A N 1
ATOM 1462 C CA . LEU A 1 207 ? 18.222 16.345 -3.898 1.00 67.19 207 LEU A CA 1
ATOM 1463 C C . LEU A 1 207 ? 18.571 15.915 -5.330 1.00 67.19 207 LEU A C 1
ATOM 1465 O O . LEU A 1 207 ? 19.750 15.832 -5.670 1.00 67.19 207 LEU A O 1
ATOM 1469 N N . ALA A 1 208 ? 17.565 15.678 -6.177 1.00 63.06 208 ALA A N 1
ATOM 1470 C CA . ALA A 1 208 ? 17.761 15.265 -7.568 1.00 63.06 208 ALA A CA 1
ATOM 1471 C C . ALA A 1 208 ? 18.409 16.357 -8.437 1.00 63.06 208 ALA A C 1
ATOM 1473 O O . ALA A 1 208 ? 19.174 16.043 -9.344 1.00 63.06 208 ALA A O 1
ATOM 1474 N N . ARG A 1 209 ? 18.151 17.638 -8.141 1.00 66.44 209 ARG A N 1
ATOM 1475 C CA . ARG A 1 209 ? 18.775 18.784 -8.828 1.00 66.44 209 ARG A CA 1
ATOM 1476 C C . ARG A 1 209 ? 20.223 19.051 -8.391 1.00 66.44 209 ARG A C 1
ATOM 1478 O O . ARG A 1 209 ? 20.872 19.912 -8.973 1.00 66.44 209 ARG A O 1
ATOM 1485 N N . GLY A 1 210 ? 20.747 18.332 -7.392 1.00 58.22 210 GLY A N 1
ATOM 1486 C CA . GLY A 1 210 ? 22.124 18.501 -6.907 1.00 58.22 210 GLY A CA 1
ATOM 1487 C C . GLY A 1 210 ? 22.365 19.780 -6.094 1.00 58.22 210 GLY A C 1
ATOM 1488 O O . GLY A 1 210 ? 23.498 20.062 -5.718 1.00 58.22 210 GLY A O 1
ATOM 1489 N N . GLU A 1 211 ? 21.314 20.535 -5.766 1.00 56.00 211 GLU A N 1
ATOM 1490 C CA . GLU A 1 211 ? 21.414 21.821 -5.056 1.00 56.00 211 GLU A CA 1
ATOM 1491 C C . GLU A 1 211 ? 21.729 21.663 -3.555 1.00 56.00 211 GLU A C 1
ATOM 1493 O O . GLU A 1 211 ? 22.024 22.637 -2.871 1.00 56.00 211 GLU A O 1
ATOM 1498 N N . ALA A 1 212 ? 21.719 20.432 -3.029 1.00 53.09 212 ALA A N 1
ATOM 1499 C CA . ALA A 1 212 ? 21.991 20.143 -1.618 1.00 53.09 212 ALA A CA 1
ATOM 1500 C C . ALA A 1 212 ? 23.481 20.246 -1.212 1.00 53.09 212 ALA A C 1
ATOM 1502 O O . ALA A 1 212 ? 23.782 20.152 -0.025 1.00 53.09 212 ALA A O 1
ATOM 1503 N N . TRP A 1 213 ? 24.403 20.436 -2.165 1.00 45.53 213 TRP A N 1
ATOM 1504 C CA . TRP A 1 213 ? 25.859 20.482 -1.932 1.00 45.53 213 TRP A CA 1
ATOM 1505 C C . TRP A 1 213 ? 26.511 21.828 -2.293 1.00 45.53 213 TRP A C 1
ATOM 1507 O O . TRP A 1 213 ? 27.710 21.882 -2.558 1.00 45.53 213 TRP A O 1
ATOM 1517 N N . VAL A 1 214 ? 25.744 22.922 -2.309 1.00 44.50 214 VAL A N 1
ATOM 1518 C CA . VAL A 1 214 ? 26.294 24.283 -2.428 1.00 44.50 214 VAL A CA 1
ATOM 1519 C C . VAL A 1 214 ? 25.948 25.055 -1.157 1.00 44.50 214 VAL A C 1
ATOM 1521 O O . VAL A 1 214 ? 25.008 25.844 -1.117 1.00 44.50 214 VAL A O 1
ATOM 1524 N N . GLY A 1 215 ? 26.688 24.756 -0.093 1.00 44.97 215 GLY A N 1
ATOM 1525 C CA . GLY A 1 215 ? 26.671 25.461 1.185 1.00 44.97 215 GLY A CA 1
ATOM 1526 C C . GLY A 1 215 ? 28.075 25.514 1.752 1.00 44.97 215 GLY A C 1
ATOM 1527 O O . GLY A 1 215 ? 28.738 24.453 1.717 1.00 44.97 215 GLY A O 1
#

Sequence (215 aa):
MTFAELLREHGIVDAEGHRALVAQRPGPWWLMLLQALAAWFASLLIVSAVVLPAIGLGMAGQGVVGAALCVTAIALFRRGGLFTDQMGLALSLAGQGLLVWAVGGHFDAGTHRPMAAVGALVAGAMMLPKASGLHRRACGVLLAVALGVLIGEGQGSEMFGVVLMAAAVLSCVTRGRWAAHPRGSLLGAAALACGLSALALPAVLTLARGEAWVG

InterPro domains:
  IPR025513 Domain of unknown function DUF4401 [PF14351] (28-205)